Protein AF-A0A9J7DE70-F1 (afdb_monomer_lite)

Sequence (370 aa):
MSSHSGLWRFCRNTVIPSPLKDADVVRNFTSFAIQNPTTLREAQRNCSRLDFIKDFSKSEVHMPLENFTEEARQRMFAHWVLDDRASFNKFKDEFYRLVLSTKEARDELIAIDAKPRIIDPVDVKGIISKNIFGKALQTVVVNSTNYYFVIPETAQMAMFKGWNERAYVPRLFWPYAKELGLPAYVLDEERVILQLVPPKPPKNNKPTKYYKYEANSRCKYIDMFPSAGERMDPGFDWTLMDYIRSQASFACITVFVMILGSVFSFYTFQNPRYMFKRLAGGIDLVAASTAMVVLQVLFASVDYTKEHLFYSYPDGAELTYGYGVFFAWFTFGVNLVSGFLFIWYSGKKKGSKAPTDEIAAADEMTIMGR

Foldseek 3Di:
DDDQPFPDKDKDKDWDWDWDPPAAFEAQLCSLQVDDPVVLLVLLVVVLPDVQLVVLCPDDDDPPDPACDLSLLSNLVSCVSVVVPVSNVNSLVSCCVHPCVDPVNVLFQDADQDDADEDARNPPVVCVVVVFLPPQWDWAADPNDTHTYRHEVSLVSSHHPPLRDDPSSSSNSVVSCLVSLGASFGAGPNRHTHDHDYDDQDPVLDADPTTHIDIDMDMDRDDLDDDPSVCSHLQDDPVLSVLVVVLVVLVVVLVVLVVVLVVLVVVCVVQVALVSLLVSLVSLLVSLVSLVVSLVSVVVSVVCCCVRRCVVHPPPDDDDDDCVSVVSVVSSVVSNVSSVVSVVVSPQDEDPRDPDVVSNVSHDDPPPDD

Secondary structure (DSSP, 8-state):
------SEEEEEEEEEEEEPTT----EEGGGGG-S-HHHHHHHHHHHTTSHHHHHHHHS---SS-SS--HHHHHHHHHHHHTT-HHHHHHHHHHHIIIIITSHHHHHHH---SSPPEEE-TT-HHHHHHTTTTGGGEEEEEETTEEEEEE--HHHHHTSPTTGGGSSSHHHHHHHHHHHTT--S-EE-TTSPEEEE-PPPPPTT-PPPSSEEEEEEEEEEEE-SS--TTGGGSTT--HHHHHHHHHHHHHHHHHHHHHHHHHHHHHHHHHS--HHHHHHHHHHHHHHHHHHHHHHHHHHHHHHHHHHH-TTTS-TTPPP---HHHHHHHHHHHHHHHHHHHHHHHT----GGGSSSHHHHHHTS---S--

pLDDT: mean 80.68, std 12.29, range [27.09, 95.31]

Radius of gyration: 30.28 Å; chains: 1; bounding box: 66×64×87 Å

Structure (mmCIF, N/CA/C/O backbone):
data_AF-A0A9J7DE70-F1
#
_entry.id   AF-A0A9J7DE70-F1
#
loop_
_atom_site.group_PDB
_atom_site.id
_atom_site.type_symbol
_atom_site.label_atom_id
_atom_site.label_alt_id
_atom_site.label_comp_id
_atom_site.label_asym_id
_atom_site.label_entity_id
_atom_site.label_seq_id
_atom_site.pdbx_PDB_ins_code
_atom_site.Cartn_x
_atom_site.Cartn_y
_atom_site.Cartn_z
_atom_site.occupancy
_atom_site.B_iso_or_equiv
_atom_site.auth_seq_id
_atom_site.auth_comp_id
_atom_site.auth_asym_id
_atom_site.auth_atom_id
_atom_site.pdbx_PDB_model_num
ATOM 1 N N . MET A 1 1 ? 18.156 9.774 7.407 1.00 27.09 1 MET A N 1
ATOM 2 C CA . MET A 1 1 ? 17.365 9.516 8.626 1.00 27.09 1 MET A CA 1
ATOM 3 C C . MET A 1 1 ? 15.924 9.884 8.313 1.00 27.09 1 MET A C 1
ATOM 5 O O . MET A 1 1 ? 15.642 11.062 8.164 1.00 27.09 1 MET A O 1
ATOM 9 N N . SER A 1 2 ? 15.050 8.906 8.072 1.00 34.31 2 SER A N 1
ATOM 10 C CA . SER A 1 2 ? 13.616 9.154 7.885 1.00 34.31 2 SER A CA 1
ATOM 11 C C . SER A 1 2 ? 12.994 9.386 9.258 1.00 34.31 2 SER A C 1
ATOM 13 O O . SER A 1 2 ? 12.998 8.482 10.091 1.00 34.31 2 SER A O 1
ATOM 15 N N . SER A 1 3 ? 12.535 10.611 9.508 1.00 37.28 3 SER A N 1
ATOM 16 C CA . SER A 1 3 ? 11.747 10.956 10.690 1.00 37.28 3 SER A CA 1
ATOM 17 C C . SER A 1 3 ? 10.487 10.091 10.685 1.00 37.28 3 SER A C 1
ATOM 19 O O . SER A 1 3 ? 9.644 10.239 9.806 1.00 37.28 3 SER A O 1
ATOM 21 N N . HIS A 1 4 ? 10.397 9.116 11.585 1.00 46.09 4 HIS A N 1
ATOM 22 C CA . HIS A 1 4 ? 9.198 8.298 11.723 1.00 46.09 4 HIS A CA 1
ATOM 23 C C . HIS A 1 4 ? 8.179 9.089 12.555 1.00 46.09 4 HIS A C 1
ATOM 25 O O . HIS A 1 4 ? 8.240 9.092 13.778 1.00 46.09 4 HIS A O 1
ATOM 31 N N . SER A 1 5 ? 7.259 9.773 11.876 1.00 52.19 5 SER A N 1
ATOM 32 C CA . SER A 1 5 ? 6.097 10.499 12.429 1.00 52.19 5 SER A CA 1
ATOM 33 C C . SER A 1 5 ? 4.932 9.580 12.821 1.00 52.19 5 SER A C 1
ATOM 35 O O . SER A 1 5 ? 3.948 10.033 13.404 1.00 52.19 5 SER A O 1
ATOM 37 N N . GLY A 1 6 ? 5.004 8.292 12.479 1.00 56.91 6 GLY A N 1
ATOM 38 C CA . GLY A 1 6 ? 3.897 7.363 12.668 1.00 56.91 6 GLY A CA 1
ATOM 39 C C . GLY A 1 6 ? 3.726 6.932 14.122 1.00 56.91 6 GLY A C 1
ATOM 40 O O . GLY A 1 6 ? 4.507 6.135 14.634 1.00 56.91 6 GLY A O 1
ATOM 41 N N . LEU A 1 7 ? 2.658 7.407 14.765 1.00 61.12 7 LEU A N 1
ATOM 42 C CA . LEU A 1 7 ? 2.276 7.026 16.129 1.00 61.12 7 LEU A CA 1
ATOM 43 C C . LEU A 1 7 ? 1.792 5.553 16.205 1.00 61.12 7 LEU A C 1
ATOM 45 O O . LEU A 1 7 ? 1.850 4.932 17.262 1.00 61.12 7 LEU A O 1
ATOM 49 N N . TRP A 1 8 ? 1.311 4.979 15.089 1.00 69.00 8 TRP A N 1
ATOM 50 C CA . TRP A 1 8 ? 0.626 3.678 15.047 1.00 69.00 8 TRP A CA 1
ATOM 51 C C . TRP A 1 8 ? 1.376 2.701 14.136 1.00 69.00 8 TRP A C 1
ATOM 53 O O . TRP A 1 8 ? 1.737 3.041 13.007 1.00 69.00 8 TRP A O 1
ATOM 63 N N . ARG A 1 9 ? 1.589 1.464 14.603 1.00 75.00 9 ARG A N 1
ATOM 64 C CA . ARG A 1 9 ? 2.185 0.378 13.810 1.00 75.00 9 ARG A CA 1
ATOM 65 C C . ARG A 1 9 ? 1.084 -0.539 13.293 1.00 75.00 9 ARG A C 1
ATOM 67 O O . ARG A 1 9 ? 0.422 -1.214 14.073 1.00 75.00 9 ARG A O 1
ATOM 74 N N . PHE A 1 10 ? 0.926 -0.599 11.978 1.00 73.19 10 PHE A N 1
ATOM 75 C CA . PHE A 1 10 ? 0.013 -1.523 11.321 1.00 73.19 10 PHE A CA 1
ATOM 76 C C . PHE A 1 10 ? 0.782 -2.753 10.852 1.00 73.19 10 PHE A C 1
ATOM 78 O O . PHE A 1 10 ? 1.726 -2.637 10.069 1.00 73.19 10 PHE A O 1
ATOM 85 N N . CYS A 1 11 ? 0.393 -3.929 11.341 1.00 73.88 11 CYS A N 1
ATOM 86 C CA . CYS A 1 11 ? 0.950 -5.208 10.916 1.00 73.88 11 CYS A CA 1
ATOM 87 C C . CYS A 1 11 ? -0.073 -5.958 10.072 1.00 73.88 11 CYS A C 1
ATOM 89 O O . CYS A 1 11 ? -1.160 -6.284 10.542 1.00 73.88 11 CYS A O 1
ATOM 91 N N . ARG A 1 12 ? 0.302 -6.262 8.833 1.00 72.94 12 ARG A N 1
ATOM 92 C CA . ARG A 1 12 ? -0.488 -7.073 7.917 1.00 72.94 12 ARG A CA 1
ATOM 93 C C . ARG A 1 12 ? 0.125 -8.463 7.845 1.00 72.94 12 ARG A C 1
ATOM 95 O O . ARG A 1 12 ? 1.253 -8.624 7.375 1.00 72.94 12 ARG A O 1
ATOM 102 N N . ASN A 1 13 ? -0.625 -9.455 8.307 1.00 77.38 13 ASN A N 1
ATOM 103 C CA . ASN A 1 13 ? -0.277 -10.859 8.141 1.00 77.38 13 ASN A CA 1
ATOM 104 C C . ASN A 1 13 ? -0.952 -11.352 6.866 1.00 77.38 13 ASN A C 1
ATOM 106 O O . ASN A 1 13 ? -2.175 -11.359 6.767 1.00 77.38 13 ASN A O 1
ATOM 110 N N . THR A 1 14 ? -0.154 -11.712 5.870 1.00 75.00 14 THR A N 1
ATOM 111 C CA . THR A 1 14 ? -0.645 -12.171 4.569 1.00 75.00 14 THR A CA 1
ATOM 112 C C . THR A 1 14 ? 0.041 -13.458 4.183 1.00 75.00 14 THR A C 1
ATOM 114 O O . THR A 1 14 ? 1.235 -13.619 4.420 1.00 75.00 14 THR A O 1
ATOM 117 N N . VAL A 1 15 ? -0.690 -14.345 3.524 1.00 77.75 15 VAL A N 1
ATOM 118 C CA . VAL A 1 15 ? -0.083 -15.461 2.807 1.00 77.75 15 VAL A CA 1
ATOM 119 C C . VAL A 1 15 ? 0.222 -14.971 1.399 1.00 77.75 15 VAL A C 1
ATOM 121 O O . VAL A 1 15 ? -0.694 -14.656 0.643 1.00 77.75 15 VAL A O 1
ATOM 124 N N . ILE A 1 16 ? 1.507 -14.851 1.068 1.00 77.56 16 ILE A N 1
ATOM 125 C CA . ILE A 1 16 ? 1.944 -14.360 -0.237 1.00 77.56 16 ILE A CA 1
ATOM 126 C C . ILE A 1 16 ? 2.254 -15.563 -1.134 1.00 77.56 16 ILE A C 1
ATOM 128 O O . ILE A 1 16 ? 3.040 -16.433 -0.747 1.00 77.56 16 ILE A O 1
ATOM 132 N N . PRO A 1 17 ? 1.660 -15.629 -2.332 1.00 81.19 17 PRO A N 1
ATOM 133 C CA . PRO A 1 17 ? 2.039 -16.599 -3.344 1.00 81.19 17 PRO A CA 1
ATOM 134 C C . PRO A 1 17 ? 3.370 -16.192 -3.979 1.00 81.19 17 PRO A C 1
ATOM 136 O O . PRO A 1 17 ? 3.494 -15.134 -4.595 1.00 81.19 17 PRO A O 1
ATOM 139 N N . SER A 1 18 ? 4.367 -17.056 -3.841 1.00 82.69 18 SER A N 1
ATOM 140 C CA . SER A 1 18 ? 5.663 -16.946 -4.497 1.00 82.69 18 SER A CA 1
ATOM 141 C C . SER A 1 18 ? 5.706 -17.927 -5.672 1.00 82.69 18 SER A C 1
ATOM 143 O O . SER A 1 18 ? 5.511 -19.131 -5.457 1.00 82.69 18 SER A O 1
ATOM 145 N N . PRO A 1 19 ? 5.894 -17.456 -6.917 1.00 82.25 19 PRO A N 1
ATOM 146 C CA . PRO A 1 19 ? 5.981 -18.344 -8.067 1.00 82.25 19 PRO A CA 1
ATOM 147 C C . PRO A 1 19 ? 7.223 -19.235 -7.948 1.00 82.25 19 PRO A C 1
ATOM 149 O O . PRO A 1 19 ? 8.303 -18.774 -7.570 1.00 82.25 19 PRO A O 1
ATOM 152 N N . LEU A 1 20 ? 7.079 -20.520 -8.269 1.00 84.00 20 LEU A N 1
ATOM 153 C CA . LEU A 1 20 ? 8.215 -21.440 -8.316 1.00 84.00 20 LEU A CA 1
ATOM 154 C C . LEU A 1 20 ? 9.169 -21.043 -9.453 1.00 84.00 20 LEU A C 1
ATOM 156 O O . LEU A 1 20 ? 8.754 -20.465 -10.459 1.00 84.00 20 LEU A O 1
ATOM 160 N N . LYS A 1 21 ? 10.462 -21.356 -9.295 1.00 78.44 21 LYS A N 1
ATOM 161 C CA . LYS A 1 21 ? 11.500 -20.990 -10.276 1.00 78.44 21 LYS A CA 1
ATOM 162 C C . LYS A 1 21 ? 11.209 -21.562 -11.663 1.00 78.44 21 LYS A C 1
ATOM 164 O O . LYS A 1 21 ? 11.345 -20.840 -12.635 1.00 78.44 21 LYS A O 1
ATOM 169 N N . ASP A 1 22 ? 10.714 -22.793 -11.728 1.00 81.06 22 ASP A N 1
ATOM 170 C CA . ASP A 1 22 ? 10.454 -23.494 -12.992 1.00 81.06 22 ASP A CA 1
ATOM 171 C C . ASP A 1 22 ? 9.002 -23.342 -13.479 1.00 81.06 22 ASP A C 1
ATOM 173 O O . ASP A 1 22 ? 8.593 -23.975 -14.451 1.00 81.06 22 ASP A O 1
ATOM 177 N N . ALA A 1 23 ? 8.188 -22.537 -12.786 1.00 82.69 23 ALA A N 1
ATOM 178 C CA . ALA A 1 23 ? 6.796 -22.331 -13.157 1.00 82.69 23 ALA A CA 1
ATOM 179 C C . ALA A 1 23 ? 6.673 -21.291 -14.274 1.00 82.69 23 ALA A C 1
ATOM 181 O O . ALA A 1 23 ? 7.103 -20.143 -14.121 1.00 82.69 23 ALA A O 1
ATOM 182 N N . ASP A 1 24 ? 6.016 -21.700 -15.359 1.00 85.44 24 ASP A N 1
ATOM 183 C CA . ASP A 1 24 ? 5.600 -20.822 -16.448 1.00 85.44 24 ASP A CA 1
ATOM 184 C C . ASP A 1 24 ? 4.371 -20.020 -16.003 1.00 85.44 24 ASP A C 1
ATOM 186 O O . ASP A 1 24 ? 3.242 -20.511 -16.025 1.00 85.44 24 ASP A O 1
ATOM 190 N N . VAL A 1 25 ? 4.623 -18.825 -15.468 1.00 88.25 25 VAL A N 1
ATOM 191 C CA . VAL A 1 25 ? 3.602 -17.900 -14.968 1.00 88.25 25 VAL A CA 1
ATOM 192 C C . VAL A 1 25 ? 3.973 -16.471 -15.323 1.00 88.25 25 VAL A C 1
ATOM 194 O O . VAL A 1 25 ? 5.143 -16.083 -15.255 1.00 88.25 25 VAL A O 1
ATOM 197 N N . VAL A 1 26 ? 2.960 -15.669 -15.633 1.00 87.44 26 VAL A N 1
ATOM 198 C CA . VAL A 1 26 ? 3.119 -14.230 -15.831 1.00 87.44 26 VAL A CA 1
ATOM 199 C C . VAL A 1 26 ? 3.268 -13.546 -14.475 1.00 87.44 26 VAL A C 1
ATOM 201 O O . VAL A 1 26 ? 2.475 -13.748 -13.553 1.00 87.44 26 VAL A O 1
ATOM 204 N N . ARG A 1 27 ? 4.315 -12.734 -14.328 1.00 86.81 27 ARG A N 1
ATOM 205 C CA . ARG A 1 27 ? 4.671 -12.079 -13.067 1.00 86.81 27 ARG A CA 1
ATOM 206 C C . ARG A 1 27 ? 4.477 -10.574 -13.171 1.00 86.81 27 ARG A C 1
ATOM 208 O O . ARG A 1 27 ? 4.782 -9.957 -14.186 1.00 86.81 27 ARG A O 1
ATOM 215 N N . ASN A 1 28 ? 4.031 -9.956 -12.083 1.00 84.56 28 ASN A N 1
ATOM 216 C CA . ASN A 1 28 ? 4.092 -8.502 -11.973 1.00 84.56 28 ASN A CA 1
ATOM 217 C C . ASN A 1 28 ? 5.565 -8.091 -11.796 1.00 84.56 28 ASN A C 1
ATOM 219 O O . ASN A 1 28 ? 6.282 -8.698 -10.998 1.00 84.56 28 ASN A O 1
ATOM 223 N N . PHE A 1 29 ? 6.033 -7.075 -12.512 1.00 76.81 29 PHE A N 1
ATOM 224 C CA . PHE A 1 29 ? 7.392 -6.544 -12.379 1.00 76.81 29 PHE A CA 1
ATOM 225 C C . PHE A 1 29 ? 7.757 -6.088 -10.961 1.00 76.81 29 PHE A C 1
ATOM 227 O O . PHE A 1 29 ? 8.910 -6.200 -10.547 1.00 76.81 29 PHE A O 1
ATOM 234 N N . THR A 1 30 ? 6.778 -5.670 -10.159 1.00 73.31 30 THR A N 1
ATOM 235 C CA . THR A 1 30 ? 6.993 -5.366 -8.735 1.00 73.31 30 THR A CA 1
ATOM 236 C C . THR A 1 30 ? 7.469 -6.574 -7.922 1.00 73.31 30 THR A C 1
ATOM 238 O O . THR A 1 30 ? 8.102 -6.393 -6.880 1.00 73.31 30 THR A O 1
ATOM 241 N N . SER A 1 31 ? 7.245 -7.808 -8.397 1.00 68.00 31 SER A N 1
ATOM 242 C CA . SER A 1 31 ? 7.720 -9.032 -7.734 1.00 68.00 31 SER A CA 1
ATOM 243 C C . SER A 1 31 ? 9.247 -9.109 -7.628 1.00 68.00 31 SER A C 1
ATOM 245 O O . SER A 1 31 ? 9.751 -9.715 -6.681 1.00 68.00 31 SER A O 1
ATOM 247 N N . PHE A 1 32 ? 9.993 -8.417 -8.501 1.00 63.06 32 PHE A N 1
ATOM 248 C CA . PHE A 1 32 ? 11.447 -8.273 -8.373 1.00 63.06 32 PHE A CA 1
ATOM 249 C C . PHE A 1 32 ? 11.865 -7.544 -7.093 1.00 63.06 32 PHE A C 1
ATOM 251 O O . PHE A 1 32 ? 12.917 -7.841 -6.529 1.00 63.06 32 PHE A O 1
ATOM 258 N N . ALA A 1 33 ? 11.036 -6.612 -6.622 1.00 53.62 33 ALA A N 1
ATOM 259 C CA . ALA A 1 33 ? 11.336 -5.743 -5.492 1.00 53.62 33 ALA A CA 1
ATOM 260 C C . ALA A 1 33 ? 10.716 -6.189 -4.168 1.00 53.62 33 ALA A C 1
ATOM 262 O O . ALA A 1 33 ? 10.943 -5.548 -3.143 1.00 53.62 33 ALA A O 1
ATOM 263 N N . ILE A 1 34 ? 10.002 -7.319 -4.131 1.00 54.19 34 ILE A N 1
ATOM 264 C CA . ILE A 1 34 ? 9.568 -7.970 -2.878 1.00 54.19 34 ILE A CA 1
ATOM 265 C C . ILE A 1 34 ? 10.785 -8.629 -2.176 1.00 54.19 34 ILE A C 1
ATOM 267 O O . ILE A 1 34 ? 10.667 -9.627 -1.475 1.00 54.19 34 ILE A O 1
ATOM 271 N N . GLN A 1 35 ? 11.983 -8.074 -2.354 1.00 55.81 35 GLN A N 1
ATOM 272 C CA . GLN A 1 35 ? 13.216 -8.491 -1.702 1.00 55.81 35 GLN A CA 1
ATOM 273 C C . GLN A 1 35 ? 13.555 -7.514 -0.571 1.00 55.81 35 GLN A C 1
ATOM 275 O O . GLN A 1 35 ? 13.074 -6.382 -0.524 1.00 55.81 35 GLN A O 1
ATOM 280 N N . ASN A 1 36 ? 14.348 -7.977 0.392 1.00 61.44 36 ASN A N 1
ATOM 281 C CA . ASN A 1 36 ? 14.726 -7.203 1.571 1.00 61.44 36 ASN A CA 1
ATOM 282 C C . ASN A 1 36 ? 15.408 -5.875 1.143 1.00 61.44 36 ASN A C 1
ATOM 284 O O . ASN A 1 36 ? 16.241 -5.887 0.231 1.00 61.44 36 ASN A O 1
ATOM 288 N N . PRO A 1 37 ? 15.110 -4.714 1.761 1.00 66.56 37 PRO A N 1
ATOM 289 C CA . PRO A 1 37 ? 15.792 -3.450 1.447 1.00 66.56 37 PRO A CA 1
ATOM 290 C C . PRO A 1 37 ? 17.325 -3.539 1.510 1.00 66.56 37 PRO A C 1
ATOM 292 O O . PRO A 1 37 ? 18.014 -2.826 0.780 1.00 66.56 37 PRO A O 1
ATOM 295 N N . THR A 1 38 ? 17.877 -4.431 2.337 1.00 71.31 38 THR A N 1
ATOM 296 C CA . THR A 1 38 ? 19.324 -4.687 2.392 1.00 71.31 38 THR A CA 1
ATOM 297 C C . THR A 1 38 ? 19.854 -5.299 1.095 1.00 71.31 38 THR A C 1
ATOM 299 O O . THR A 1 38 ? 20.852 -4.819 0.563 1.00 71.31 38 THR A O 1
ATOM 302 N N . THR A 1 39 ? 19.147 -6.282 0.531 1.00 77.19 39 THR A N 1
ATOM 303 C CA . THR A 1 39 ? 19.539 -6.944 -0.723 1.00 77.19 39 THR A CA 1
ATOM 304 C C . THR A 1 39 ? 19.433 -6.011 -1.927 1.00 77.19 39 THR A C 1
ATOM 306 O O . THR A 1 39 ? 20.211 -6.132 -2.869 1.00 77.19 39 THR A O 1
ATOM 309 N N . LEU A 1 40 ? 18.515 -5.037 -1.886 1.00 78.44 40 LEU A N 1
ATOM 310 C CA . LEU A 1 40 ? 18.392 -4.015 -2.931 1.00 78.44 40 LEU A CA 1
ATOM 311 C C . LEU A 1 40 ? 19.581 -3.049 -2.926 1.00 78.44 40 LEU A C 1
ATOM 313 O O . LEU A 1 40 ? 20.172 -2.802 -3.975 1.00 78.44 40 LEU A O 1
ATOM 317 N N . ARG A 1 41 ? 19.982 -2.550 -1.749 1.00 81.81 41 ARG A N 1
ATOM 318 C CA . ARG A 1 41 ? 21.164 -1.678 -1.625 1.00 81.81 41 ARG A CA 1
ATOM 319 C C . ARG A 1 41 ? 22.449 -2.391 -2.023 1.00 81.81 41 ARG A C 1
ATOM 321 O O . ARG A 1 41 ? 23.322 -1.794 -2.647 1.00 81.81 41 ARG A O 1
ATOM 328 N N . GLU A 1 42 ? 22.565 -3.670 -1.680 1.00 85.94 42 GLU A N 1
ATOM 329 C CA . GLU A 1 42 ? 23.691 -4.495 -2.108 1.00 85.94 42 GLU A CA 1
ATOM 330 C C . GLU A 1 42 ? 23.714 -4.666 -3.633 1.00 85.94 42 GLU A C 1
ATOM 332 O O . GLU A 1 42 ? 24.758 -4.468 -4.254 1.00 85.94 42 GLU A O 1
ATOM 337 N N . ALA A 1 43 ? 22.562 -4.940 -4.257 1.00 83.62 43 ALA A N 1
ATOM 338 C CA . ALA A 1 43 ? 22.449 -5.012 -5.711 1.00 83.62 43 ALA A CA 1
ATOM 339 C C . ALA A 1 43 ? 22.820 -3.683 -6.389 1.00 83.62 43 ALA A C 1
ATOM 341 O O . ALA A 1 43 ? 23.548 -3.700 -7.379 1.00 83.62 43 ALA A O 1
ATOM 342 N N . GLN A 1 44 ? 22.395 -2.541 -5.837 1.00 88.19 44 GLN A N 1
ATOM 343 C CA . GLN A 1 44 ? 22.753 -1.212 -6.347 1.00 88.19 44 GLN A CA 1
ATOM 344 C C . GLN A 1 44 ? 24.266 -0.973 -6.254 1.00 88.19 44 GLN A C 1
ATOM 346 O O . GLN A 1 44 ? 24.890 -0.571 -7.234 1.00 88.19 44 GLN A O 1
ATOM 351 N N . ARG A 1 45 ? 24.886 -1.310 -5.115 1.00 88.38 45 ARG A N 1
ATOM 352 C CA . ARG A 1 45 ? 26.338 -1.184 -4.906 1.00 88.38 45 ARG A CA 1
ATOM 353 C C . ARG A 1 45 ? 27.157 -2.116 -5.799 1.00 88.38 45 ARG A C 1
ATOM 355 O O . ARG A 1 45 ? 28.260 -1.766 -6.207 1.00 88.38 45 ARG A O 1
ATOM 362 N N . ASN A 1 46 ? 26.650 -3.311 -6.082 1.00 90.62 46 ASN A N 1
ATOM 363 C CA . ASN A 1 46 ? 27.302 -4.234 -7.006 1.00 90.62 46 ASN A CA 1
ATOM 364 C C . ASN A 1 46 ? 27.145 -3.755 -8.453 1.00 90.62 46 ASN A C 1
ATOM 366 O O . ASN A 1 46 ? 28.105 -3.820 -9.215 1.00 90.62 46 ASN A O 1
ATOM 370 N N . CYS A 1 47 ? 25.980 -3.204 -8.806 1.00 89.06 47 CYS A N 1
ATOM 371 C CA . CYS A 1 47 ? 25.731 -2.618 -10.119 1.00 89.06 47 CYS A CA 1
ATOM 372 C C . CYS A 1 47 ? 26.633 -1.406 -10.385 1.00 89.06 47 CYS A C 1
ATOM 374 O O . CYS A 1 47 ? 27.205 -1.311 -11.465 1.00 89.06 47 CYS A O 1
ATOM 376 N N . SER A 1 48 ? 26.835 -0.522 -9.401 1.00 89.88 48 SER A N 1
ATOM 377 C CA . SER A 1 48 ? 27.661 0.687 -9.560 1.00 89.88 48 SER A CA 1
ATOM 378 C C . SER A 1 48 ? 29.139 0.410 -9.851 1.00 89.88 48 SER A C 1
ATOM 380 O O . SER A 1 48 ? 29.854 1.282 -10.342 1.00 89.88 48 SER A O 1
ATOM 382 N N . ARG A 1 49 ? 29.611 -0.809 -9.571 1.00 90.94 49 ARG A N 1
ATOM 383 C CA . ARG A 1 49 ? 30.989 -1.239 -9.836 1.00 90.94 49 ARG A CA 1
ATOM 384 C C . ARG A 1 49 ? 31.205 -1.758 -11.256 1.00 90.94 49 ARG A C 1
ATOM 386 O O . ARG A 1 49 ? 32.362 -1.885 -11.653 1.00 90.94 49 ARG A O 1
ATOM 393 N N . LEU A 1 50 ? 30.133 -2.061 -11.989 1.00 91.12 50 LEU A N 1
ATOM 394 C CA . LEU A 1 50 ? 30.201 -2.630 -13.334 1.00 91.12 50 LEU A CA 1
ATOM 395 C C . LEU A 1 50 ? 30.703 -1.588 -14.338 1.00 91.12 50 LEU A C 1
ATOM 397 O O . LEU A 1 50 ? 30.354 -0.410 -14.257 1.00 91.12 50 LEU A O 1
ATOM 401 N N . ASP A 1 51 ? 31.508 -2.031 -15.302 1.00 89.38 51 ASP A N 1
ATOM 402 C CA . ASP A 1 51 ? 32.200 -1.119 -16.218 1.00 89.38 51 ASP A CA 1
ATOM 403 C C . ASP A 1 51 ? 31.235 -0.348 -17.123 1.00 89.38 51 ASP A C 1
ATOM 405 O O . ASP A 1 51 ? 31.395 0.857 -17.291 1.00 89.38 51 ASP A O 1
ATOM 409 N N . PHE A 1 52 ? 30.137 -0.977 -17.555 1.00 89.25 52 PHE A N 1
ATOM 410 C CA . PHE A 1 52 ? 29.135 -0.295 -18.377 1.00 89.25 52 PHE A CA 1
ATOM 411 C C . PHE A 1 52 ? 28.462 0.890 -17.662 1.00 89.25 52 PHE A C 1
ATOM 413 O O . PHE A 1 52 ? 28.079 1.849 -18.319 1.00 89.25 52 PHE A O 1
ATOM 420 N N . ILE A 1 53 ? 28.336 0.873 -16.326 1.00 91.00 53 ILE A N 1
ATOM 421 C CA . ILE A 1 53 ? 27.788 2.021 -15.578 1.00 91.00 53 ILE A CA 1
ATOM 422 C C . ILE A 1 53 ? 28.762 3.199 -15.623 1.00 91.00 53 ILE A C 1
ATOM 424 O O . ILE A 1 53 ? 28.345 4.350 -15.754 1.00 91.00 53 ILE A O 1
ATOM 428 N N . LYS A 1 54 ? 30.069 2.921 -15.561 1.00 89.06 54 LYS A N 1
ATOM 429 C CA . LYS A 1 54 ? 31.097 3.955 -15.716 1.00 89.06 54 LYS A CA 1
ATOM 430 C C . LYS A 1 54 ? 31.091 4.507 -17.137 1.00 89.06 54 LYS A C 1
ATOM 432 O O . LYS A 1 54 ? 31.218 5.717 -17.299 1.00 89.06 54 LYS A O 1
ATOM 437 N N . ASP A 1 55 ? 30.892 3.660 -18.140 1.00 90.44 55 ASP A N 1
ATOM 438 C CA . ASP A 1 55 ? 30.815 4.088 -19.538 1.00 90.44 55 ASP A CA 1
ATOM 439 C C . ASP A 1 55 ? 29.572 4.957 -19.788 1.00 90.44 55 ASP A C 1
ATOM 441 O O . ASP A 1 55 ? 29.689 6.053 -20.334 1.00 90.44 55 ASP A O 1
ATOM 445 N N . PHE A 1 56 ? 28.411 4.559 -19.258 1.00 91.38 56 PHE A N 1
ATOM 446 C CA . PHE A 1 56 ? 27.170 5.348 -19.305 1.00 91.38 56 PHE A CA 1
ATOM 447 C C . PHE A 1 56 ? 27.283 6.694 -18.576 1.00 91.38 56 PHE A C 1
ATOM 449 O O . PHE A 1 56 ? 26.619 7.663 -18.934 1.00 91.38 56 PHE A O 1
ATOM 456 N N . SER A 1 57 ? 28.124 6.789 -17.543 1.00 87.38 57 SER A N 1
ATOM 457 C CA . SER A 1 57 ? 28.358 8.065 -16.856 1.00 87.38 57 SER A CA 1
ATOM 458 C C . SER A 1 57 ? 29.205 9.045 -17.682 1.00 87.38 57 SER A C 1
ATOM 460 O O . SER A 1 57 ? 29.072 10.260 -17.515 1.00 87.38 57 SER A O 1
ATOM 462 N N . LYS A 1 58 ? 30.053 8.519 -18.580 1.00 87.44 58 LYS A N 1
ATOM 463 C CA . LYS A 1 58 ? 31.008 9.281 -19.399 1.00 87.44 58 LYS A CA 1
ATOM 464 C C . LYS A 1 58 ? 30.446 9.716 -20.748 1.00 87.44 58 LYS A C 1
ATOM 466 O O . LYS A 1 58 ? 31.005 10.632 -21.340 1.00 87.44 58 LYS A O 1
ATOM 471 N N . SER A 1 59 ? 29.377 9.087 -21.237 1.00 84.25 59 SER A N 1
ATOM 472 C CA . SER A 1 59 ? 28.761 9.448 -22.516 1.00 84.25 59 SER A CA 1
ATOM 473 C C . SER A 1 59 ? 28.322 10.915 -22.521 1.00 84.25 59 SER A C 1
ATOM 475 O O . SER A 1 59 ? 27.578 11.361 -21.636 1.00 84.25 59 SER A O 1
ATOM 477 N N . GLU A 1 60 ? 28.777 11.674 -23.514 1.00 77.62 60 GLU A N 1
ATOM 478 C CA . GLU A 1 60 ? 28.433 13.085 -23.660 1.00 77.62 60 GLU A CA 1
ATOM 479 C C . GLU A 1 60 ? 26.967 13.229 -24.075 1.00 77.62 60 GLU A C 1
ATOM 481 O O . GLU A 1 60 ? 26.518 12.667 -25.067 1.00 77.62 60 GLU A O 1
ATOM 486 N N . VAL A 1 61 ? 26.207 13.966 -23.267 1.00 80.31 61 VAL A N 1
ATOM 487 C CA . VAL A 1 61 ? 24.800 14.279 -23.517 1.00 80.31 61 VAL A CA 1
ATOM 488 C C . VAL A 1 61 ? 24.659 15.774 -23.293 1.00 80.31 61 VAL A C 1
ATOM 490 O O . VAL A 1 61 ? 24.879 16.257 -22.178 1.00 80.31 61 VAL A O 1
ATOM 493 N N . HIS A 1 62 ? 24.352 16.510 -24.357 1.00 78.88 62 HIS A N 1
ATOM 494 C CA . HIS A 1 62 ? 24.120 17.946 -24.276 1.00 78.88 62 HIS A CA 1
ATOM 495 C C . HIS A 1 62 ? 22.732 18.217 -23.687 1.00 78.88 62 HIS A C 1
ATOM 497 O O . HIS A 1 62 ? 21.754 17.570 -24.053 1.00 78.88 62 HIS A O 1
ATOM 503 N N . MET A 1 63 ? 22.662 19.165 -22.751 1.00 77.44 63 MET A N 1
ATOM 504 C CA . MET A 1 63 ? 21.408 19.646 -22.171 1.00 77.44 63 MET A CA 1
ATOM 505 C C . MET A 1 63 ? 21.173 21.106 -22.587 1.00 77.44 63 MET A C 1
ATOM 507 O O . MET A 1 63 ? 22.151 21.858 -22.636 1.00 77.44 63 MET A O 1
ATOM 511 N N . PRO A 1 64 ? 19.921 21.540 -22.826 1.00 79.12 64 PRO A N 1
ATOM 512 C CA . PRO A 1 64 ? 18.666 20.786 -22.699 1.00 79.12 64 PRO A CA 1
ATOM 513 C C . PRO A 1 64 ? 18.456 19.767 -23.830 1.00 79.12 64 PRO A C 1
ATOM 515 O O . PRO A 1 64 ? 18.975 19.927 -24.929 1.00 79.12 64 PRO A O 1
ATOM 518 N N . LEU A 1 65 ? 17.694 18.710 -23.545 1.00 83.12 65 LEU A N 1
ATOM 519 C CA . LEU A 1 65 ? 17.381 17.661 -24.517 1.00 83.12 65 LEU A CA 1
ATOM 520 C C . LEU A 1 65 ? 16.217 18.095 -25.424 1.00 83.12 65 LEU A C 1
ATOM 522 O O . LEU A 1 65 ? 15.184 18.562 -24.940 1.00 83.12 65 LEU A O 1
ATOM 526 N N . GLU A 1 66 ? 16.353 17.897 -26.735 1.00 79.81 66 GLU A N 1
ATOM 527 C CA . GLU A 1 66 ? 15.228 18.029 -27.677 1.00 79.81 66 GLU A CA 1
ATOM 528 C C . GLU A 1 66 ? 14.365 16.761 -27.687 1.00 79.81 66 GLU A C 1
ATOM 530 O O . GLU A 1 66 ? 13.142 16.845 -27.647 1.00 79.81 66 GLU A O 1
ATOM 535 N N . ASN A 1 67 ? 15.011 15.590 -27.657 1.00 84.38 67 ASN A N 1
ATOM 536 C CA . ASN A 1 67 ? 14.390 14.269 -27.582 1.00 84.38 67 ASN A CA 1
ATOM 537 C C . ASN A 1 67 ? 15.087 13.413 -26.519 1.00 84.38 67 ASN A C 1
ATOM 539 O O . ASN A 1 67 ? 16.288 13.551 -26.280 1.00 84.38 67 ASN A O 1
ATOM 543 N N . PHE A 1 68 ? 14.348 12.487 -25.902 1.00 84.75 68 PHE A N 1
ATOM 544 C CA . PHE A 1 68 ? 14.907 11.580 -24.897 1.00 84.75 68 PHE A CA 1
ATOM 545 C C . PHE A 1 68 ? 15.609 10.383 -25.565 1.00 84.75 68 PHE A C 1
ATOM 547 O O . PHE A 1 68 ? 15.009 9.317 -25.771 1.00 84.75 68 PHE A O 1
ATOM 554 N N . THR A 1 69 ? 16.872 10.591 -25.952 1.00 89.62 69 THR A N 1
ATOM 555 C CA . THR A 1 69 ? 17.700 9.611 -26.672 1.00 89.62 69 THR A CA 1
ATOM 556 C C . THR A 1 69 ? 18.127 8.437 -25.782 1.00 89.62 69 THR A C 1
ATOM 558 O O . THR A 1 69 ? 17.864 8.398 -24.575 1.00 89.62 69 THR A O 1
ATOM 561 N N . GLU A 1 70 ? 18.760 7.427 -26.380 1.00 89.19 70 GLU A N 1
ATOM 562 C CA . GLU A 1 70 ? 19.194 6.225 -25.663 1.00 89.19 70 GLU A CA 1
ATOM 563 C C . GLU A 1 70 ? 20.324 6.532 -24.672 1.00 89.19 70 GLU A C 1
ATOM 565 O O . GLU A 1 70 ? 20.313 6.043 -23.543 1.00 89.19 70 GLU A O 1
ATOM 570 N N . GLU A 1 71 ? 21.225 7.437 -25.045 1.00 89.69 71 GLU A N 1
ATOM 571 C CA . GLU A 1 71 ? 22.332 7.913 -24.219 1.00 89.69 71 GLU A CA 1
ATOM 572 C C . GLU A 1 71 ? 21.810 8.663 -22.985 1.00 89.69 71 GLU A C 1
ATOM 574 O O . GLU A 1 71 ? 22.323 8.492 -21.877 1.00 89.69 71 GLU A O 1
ATOM 579 N N . ALA A 1 72 ? 20.727 9.437 -23.136 1.00 89.44 72 ALA A N 1
ATOM 580 C CA . ALA A 1 72 ? 20.066 10.098 -22.014 1.00 89.44 72 ALA A CA 1
ATOM 581 C C . ALA A 1 72 ? 19.475 9.085 -21.014 1.00 89.44 72 ALA A C 1
ATOM 583 O O . ALA A 1 72 ? 19.630 9.263 -19.804 1.00 89.44 72 ALA A O 1
ATOM 584 N N . ARG A 1 73 ? 18.867 7.985 -21.490 1.00 91.62 73 ARG A N 1
ATOM 585 C CA . ARG A 1 73 ? 18.348 6.897 -20.628 1.00 91.62 73 ARG A CA 1
ATOM 586 C C . ARG A 1 73 ? 19.470 6.192 -19.877 1.00 91.62 73 ARG A C 1
ATOM 588 O O . ARG A 1 73 ? 19.378 5.998 -18.664 1.00 91.62 73 ARG A O 1
ATOM 595 N N . GLN A 1 74 ? 20.536 5.832 -20.591 1.00 92.00 74 GLN A N 1
ATOM 596 C CA . GLN A 1 74 ? 21.725 5.201 -20.017 1.00 92.00 74 GLN A CA 1
ATOM 597 C C . GLN A 1 74 ? 22.320 6.066 -18.901 1.00 92.00 74 GLN A C 1
ATOM 599 O O . GLN A 1 74 ? 22.568 5.578 -17.795 1.00 92.00 74 GLN A O 1
ATOM 604 N N . ARG A 1 75 ? 22.475 7.369 -19.159 1.00 91.31 75 ARG A N 1
ATOM 605 C CA . ARG A 1 75 ? 23.055 8.323 -18.212 1.00 91.31 75 ARG A CA 1
ATOM 606 C C . ARG A 1 75 ? 22.144 8.599 -17.019 1.00 91.31 75 ARG A C 1
ATOM 608 O O . ARG A 1 75 ? 22.626 8.651 -15.888 1.00 91.31 75 ARG A O 1
ATOM 615 N N . MET A 1 76 ? 20.833 8.709 -17.241 1.00 92.81 76 MET A N 1
ATOM 616 C CA . MET A 1 76 ? 19.844 8.838 -16.166 1.00 92.81 76 MET A CA 1
ATOM 617 C C . MET A 1 76 ? 19.908 7.640 -15.211 1.00 92.81 76 MET A C 1
ATOM 619 O O . MET A 1 76 ? 19.950 7.825 -13.994 1.00 92.81 76 MET A O 1
ATOM 623 N N . PHE A 1 77 ? 19.966 6.418 -15.747 1.00 92.81 77 PHE A N 1
ATOM 624 C CA . PHE A 1 77 ? 20.100 5.207 -14.938 1.00 92.81 77 PHE A CA 1
ATOM 625 C C . PHE A 1 77 ? 21.455 5.135 -14.218 1.00 92.81 77 PHE A C 1
ATOM 627 O O . PHE A 1 77 ? 21.504 4.807 -13.033 1.00 92.81 77 PHE A O 1
ATOM 634 N N . ALA A 1 78 ? 22.555 5.482 -14.892 1.00 92.88 78 ALA A N 1
ATOM 635 C CA . ALA A 1 78 ? 23.889 5.472 -14.292 1.00 92.88 78 ALA A CA 1
ATOM 636 C C . ALA A 1 78 ? 23.998 6.430 -13.095 1.00 92.88 78 ALA A C 1
ATOM 638 O O . ALA A 1 78 ? 24.478 6.025 -12.037 1.00 92.88 78 ALA A O 1
ATOM 639 N N . HIS A 1 79 ? 23.495 7.662 -13.225 1.00 92.62 79 HIS A N 1
ATOM 640 C CA . HIS A 1 79 ? 23.482 8.642 -12.131 1.00 92.62 79 HIS A CA 1
ATOM 641 C C . HIS A 1 79 ? 22.638 8.187 -10.943 1.00 92.62 79 HIS A C 1
ATOM 643 O O . HIS A 1 79 ? 23.044 8.373 -9.797 1.00 92.62 79 HIS A O 1
ATOM 649 N N . TRP A 1 80 ? 21.511 7.520 -11.202 1.00 92.62 80 TRP A N 1
ATOM 650 C CA . TRP A 1 80 ? 20.699 6.914 -10.148 1.00 92.62 80 TRP A CA 1
ATOM 651 C C . TRP A 1 80 ? 21.442 5.785 -9.411 1.00 92.62 80 TRP A C 1
ATOM 653 O O . TRP A 1 80 ? 21.463 5.736 -8.181 1.00 92.62 80 TRP A O 1
ATOM 663 N N . VAL A 1 81 ? 22.119 4.892 -10.144 1.00 92.06 81 VAL A N 1
ATOM 664 C CA . VAL A 1 81 ? 22.913 3.802 -9.547 1.00 92.06 81 VAL A CA 1
ATOM 665 C C . VAL A 1 81 ? 24.107 4.336 -8.740 1.00 92.06 81 VAL A C 1
ATOM 667 O O . VAL A 1 81 ? 24.458 3.749 -7.715 1.00 92.06 81 VAL A O 1
ATOM 670 N N . LEU A 1 82 ? 24.719 5.440 -9.179 1.00 91.12 82 LEU A N 1
ATOM 671 C CA . LEU A 1 82 ? 25.843 6.103 -8.507 1.00 91.12 82 LEU A CA 1
ATOM 672 C C . LEU A 1 82 ? 25.424 7.000 -7.323 1.00 91.12 82 LEU A C 1
ATOM 674 O O . LEU A 1 82 ? 26.302 7.526 -6.644 1.00 91.12 82 LEU A O 1
ATOM 678 N N . ASP A 1 83 ? 24.119 7.143 -7.055 1.00 88.62 83 ASP A N 1
ATOM 679 C CA . ASP A 1 83 ? 23.535 8.042 -6.038 1.00 88.62 83 ASP A CA 1
ATOM 680 C C . ASP A 1 83 ? 23.878 9.535 -6.263 1.00 88.62 83 ASP A C 1
ATOM 682 O O . ASP A 1 83 ? 23.886 10.339 -5.329 1.00 88.62 83 ASP A O 1
ATOM 686 N N . ASP A 1 84 ? 24.112 9.947 -7.519 1.00 91.06 84 ASP A N 1
ATOM 687 C CA . ASP A 1 84 ? 24.211 11.364 -7.898 1.00 91.06 84 ASP A CA 1
ATOM 688 C C . ASP A 1 84 ? 22.813 11.955 -8.125 1.00 91.06 84 ASP A C 1
ATOM 690 O O . ASP A 1 84 ? 22.289 12.050 -9.242 1.00 91.06 84 ASP A O 1
ATOM 694 N N . ARG A 1 85 ? 22.196 12.381 -7.022 1.00 88.94 85 ARG A N 1
ATOM 695 C CA . ARG A 1 85 ? 20.831 12.925 -7.014 1.00 88.94 85 ARG A CA 1
ATOM 696 C C . ARG A 1 85 ? 20.676 14.204 -7.826 1.00 88.94 85 ARG A C 1
ATOM 698 O O . ARG A 1 85 ? 19.599 14.440 -8.366 1.00 88.94 85 ARG A O 1
ATOM 705 N N . ALA A 1 86 ? 21.707 15.045 -7.894 1.00 90.56 86 ALA A N 1
ATOM 706 C CA . ALA A 1 86 ? 21.607 16.332 -8.576 1.00 90.56 86 ALA A CA 1
ATOM 707 C C . ALA A 1 86 ? 21.505 16.129 -10.090 1.00 90.56 86 ALA A C 1
ATOM 709 O O . ALA A 1 86 ? 20.632 16.711 -10.735 1.00 90.56 86 ALA A O 1
ATOM 710 N N . SER A 1 87 ? 22.360 15.270 -10.646 1.00 89.88 87 SER A N 1
ATOM 711 C CA . SER A 1 87 ? 22.310 14.920 -12.066 1.00 89.88 87 SER A CA 1
ATOM 712 C C . SER A 1 87 ? 21.074 14.087 -12.391 1.00 89.88 87 SER A C 1
ATOM 714 O O . SER A 1 87 ? 20.399 14.367 -13.380 1.00 89.88 87 SER A O 1
ATOM 716 N N . PHE A 1 88 ? 20.725 13.118 -11.537 1.00 91.19 88 PHE A N 1
ATOM 717 C CA . PHE A 1 88 ? 19.524 12.305 -11.721 1.00 91.19 88 PHE A CA 1
ATOM 718 C C . PHE A 1 88 ? 18.249 13.154 -11.784 1.00 91.19 88 PHE A C 1
ATOM 720 O O . PHE A 1 88 ? 17.466 12.988 -12.714 1.00 91.19 88 PHE A O 1
ATOM 727 N N . ASN A 1 89 ? 18.066 14.102 -10.858 1.00 90.88 89 ASN A N 1
ATOM 728 C CA . ASN A 1 89 ? 16.877 14.957 -10.847 1.00 90.88 89 ASN A CA 1
ATOM 729 C C . ASN A 1 89 ? 16.760 15.808 -12.119 1.00 90.88 89 ASN A C 1
ATOM 731 O O . ASN A 1 89 ? 15.668 15.929 -12.657 1.00 90.88 89 ASN A O 1
ATOM 735 N N . LYS A 1 90 ? 17.875 16.312 -12.663 1.00 91.19 90 LYS A N 1
ATOM 736 C CA . LYS A 1 90 ? 17.859 17.051 -13.936 1.00 91.19 90 LYS A CA 1
ATOM 737 C C . LYS A 1 90 ? 17.356 16.193 -15.100 1.00 91.19 90 LYS A C 1
ATOM 739 O O . LYS A 1 90 ? 16.494 16.627 -15.855 1.00 91.19 90 LYS A O 1
ATOM 744 N N . PHE A 1 91 ? 17.869 14.967 -15.236 1.00 90.50 91 PHE A N 1
ATOM 745 C CA . PHE A 1 91 ? 17.409 14.047 -16.284 1.00 90.50 91 PHE A CA 1
ATOM 746 C C . PHE A 1 91 ? 15.971 13.585 -16.061 1.00 90.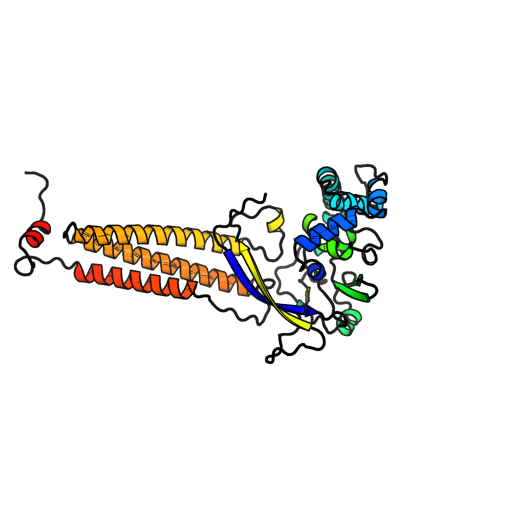50 91 PHE A C 1
ATOM 748 O O . PHE A 1 91 ? 15.221 13.434 -17.021 1.00 90.50 91 PHE A O 1
ATOM 755 N N . LYS A 1 92 ? 15.579 13.394 -14.800 1.00 90.50 92 LYS A N 1
ATOM 756 C CA . LYS A 1 92 ? 14.210 13.074 -14.408 1.00 90.50 92 LYS A CA 1
ATOM 757 C C . LYS A 1 92 ? 13.245 14.185 -14.829 1.00 90.50 92 LYS A C 1
ATOM 759 O O . LYS A 1 92 ? 12.222 13.877 -15.431 1.00 90.50 92 LYS A O 1
ATOM 764 N N . ASP A 1 93 ? 13.573 15.451 -14.583 1.00 90.06 93 ASP A N 1
ATOM 765 C CA . ASP A 1 93 ? 12.735 16.591 -14.977 1.00 90.06 93 ASP A CA 1
ATOM 766 C C . ASP A 1 93 ? 12.579 16.680 -16.506 1.00 90.06 93 ASP A C 1
ATOM 768 O O . ASP A 1 93 ? 11.470 16.865 -17.012 1.00 90.06 93 ASP A O 1
ATOM 772 N N . GLU A 1 94 ? 13.659 16.452 -17.260 1.00 90.12 94 GLU A N 1
ATOM 773 C CA . GLU A 1 94 ? 13.598 16.369 -18.727 1.00 90.12 94 GLU A CA 1
ATOM 774 C C . GLU A 1 94 ? 12.783 15.163 -19.216 1.00 90.12 94 GLU A C 1
ATOM 776 O O . GLU A 1 94 ? 12.015 15.282 -20.172 1.00 90.12 94 GLU A O 1
ATOM 781 N N . PHE A 1 95 ? 12.880 14.014 -18.542 1.00 89.69 95 PHE A N 1
ATOM 782 C CA . PHE A 1 95 ? 12.057 12.840 -18.838 1.00 89.69 95 PHE A CA 1
ATOM 783 C C . PHE A 1 95 ? 10.566 13.128 -18.619 1.00 89.69 95 PHE A C 1
ATOM 785 O O . PHE A 1 95 ? 9.740 12.794 -19.472 1.00 89.69 95 PHE A O 1
ATOM 792 N N . TYR A 1 96 ? 10.204 13.817 -17.531 1.00 88.06 96 TYR A N 1
ATOM 793 C CA . TYR A 1 96 ? 8.825 14.265 -17.329 1.00 88.06 96 TYR A CA 1
ATOM 794 C C . TYR A 1 96 ? 8.365 15.205 -18.438 1.00 88.06 96 TYR A C 1
ATOM 796 O O . TYR A 1 96 ? 7.258 15.051 -18.956 1.00 88.06 96 TYR A O 1
ATOM 804 N N . ARG A 1 97 ? 9.208 16.172 -18.809 1.00 89.00 97 ARG A N 1
ATOM 805 C CA . ARG A 1 97 ? 8.873 17.184 -19.812 1.00 89.00 97 ARG A CA 1
ATOM 806 C C . ARG A 1 97 ? 8.696 16.590 -21.205 1.00 89.00 97 ARG A C 1
ATOM 808 O O . ARG A 1 97 ? 7.788 17.020 -21.907 1.00 89.00 97 ARG A O 1
ATOM 815 N N . LEU A 1 98 ? 9.540 15.644 -21.610 1.00 88.25 98 LEU A N 1
ATOM 816 C CA . LEU A 1 98 ? 9.575 15.126 -22.982 1.00 88.25 98 LEU A CA 1
ATOM 817 C C . LEU A 1 98 ? 8.765 13.843 -23.179 1.00 88.25 98 LEU A C 1
ATOM 819 O O . LEU A 1 98 ? 8.201 13.651 -24.251 1.00 88.25 98 LEU A O 1
ATOM 823 N N . VAL A 1 99 ? 8.716 12.962 -22.177 1.00 86.38 99 VAL A N 1
ATOM 824 C CA . VAL A 1 99 ? 8.096 11.635 -22.309 1.00 86.38 99 VAL A CA 1
ATOM 825 C C . VAL A 1 99 ? 6.747 11.597 -21.604 1.00 86.38 99 VAL A C 1
ATOM 827 O O . VAL A 1 99 ? 5.735 11.297 -22.230 1.00 86.38 99 VAL A O 1
ATOM 830 N N . LEU A 1 100 ? 6.694 11.956 -20.319 1.00 84.69 100 LEU A N 1
ATOM 831 C CA . LEU A 1 100 ? 5.466 11.806 -19.521 1.00 84.69 100 LEU A CA 1
ATOM 832 C C . LEU A 1 100 ? 4.430 12.916 -19.745 1.00 84.69 100 LEU A C 1
ATOM 834 O O . LEU A 1 100 ? 3.266 12.763 -19.378 1.00 84.69 100 LEU A O 1
ATOM 838 N N . SER A 1 101 ? 4.825 14.039 -20.346 1.00 85.25 101 SER A N 1
ATOM 839 C CA . SER A 1 101 ? 3.902 15.125 -20.690 1.00 85.25 101 SER A CA 1
ATOM 840 C C . SER A 1 101 ? 3.036 14.816 -21.918 1.00 85.25 101 SER A C 1
ATOM 842 O O . SER A 1 101 ? 2.017 15.488 -22.110 1.00 85.25 101 SER A O 1
ATOM 844 N N . THR A 1 102 ? 3.426 13.813 -22.714 1.00 86.38 102 THR A N 1
ATOM 845 C CA . THR A 1 102 ? 2.723 13.381 -23.927 1.00 86.38 102 THR A CA 1
ATOM 846 C C . THR A 1 102 ? 1.332 12.843 -23.601 1.00 86.38 102 THR A C 1
ATOM 848 O O . THR A 1 102 ? 1.061 12.383 -22.487 1.00 86.38 102 THR A O 1
ATOM 851 N N . LYS A 1 103 ? 0.410 12.935 -24.563 1.00 82.69 103 LYS A N 1
ATOM 852 C CA . LYS A 1 103 ? -0.977 12.506 -24.353 1.00 82.69 103 LYS A CA 1
ATOM 853 C C . LYS A 1 103 ? -1.047 10.992 -24.140 1.00 82.69 103 LYS A C 1
ATOM 855 O O . LYS A 1 103 ? -1.748 10.536 -23.246 1.00 82.69 103 LYS A O 1
ATOM 860 N N . GLU A 1 104 ? -0.254 10.254 -24.903 1.00 80.06 104 GLU A N 1
ATOM 861 C CA . GLU A 1 104 ? -0.149 8.800 -24.875 1.00 80.06 104 GLU A CA 1
ATOM 862 C C . GLU A 1 104 ? 0.326 8.312 -23.500 1.00 80.06 104 GLU A C 1
ATOM 864 O O . GLU A 1 104 ? -0.306 7.452 -22.893 1.00 80.06 104 GLU A O 1
ATOM 869 N N . ALA A 1 105 ? 1.374 8.934 -22.943 1.00 80.50 105 ALA A N 1
ATOM 870 C CA . ALA A 1 105 ? 1.848 8.589 -21.605 1.00 80.50 105 ALA A CA 1
ATOM 871 C C . ALA A 1 105 ? 0.811 8.913 -20.520 1.00 80.50 105 ALA A C 1
ATOM 873 O O . ALA A 1 105 ? 0.674 8.159 -19.559 1.00 80.50 105 ALA A O 1
ATOM 874 N N . ARG A 1 106 ? 0.059 10.014 -20.656 1.00 79.19 106 ARG A N 1
ATOM 875 C CA . ARG A 1 106 ? -1.002 10.373 -19.698 1.00 79.19 106 ARG A CA 1
ATOM 876 C C . ARG A 1 106 ? -2.155 9.377 -19.701 1.00 79.19 106 ARG A C 1
ATOM 878 O O . ARG A 1 106 ? -2.651 9.054 -18.626 1.00 79.19 106 ARG A O 1
ATOM 885 N N . ASP A 1 107 ? -2.557 8.897 -20.874 1.00 79.12 107 ASP A N 1
ATOM 886 C CA . ASP A 1 107 ? -3.615 7.893 -20.999 1.00 79.12 107 ASP A CA 1
ATOM 887 C C . ASP A 1 107 ? -3.199 6.538 -20.387 1.00 79.12 107 ASP A C 1
ATOM 889 O O . ASP A 1 107 ? -4.055 5.823 -19.875 1.00 79.12 107 ASP A O 1
ATOM 893 N N . GLU A 1 108 ? -1.898 6.220 -20.341 1.00 76.06 108 GLU A N 1
ATOM 894 C CA . GLU A 1 108 ? -1.356 5.060 -19.605 1.00 76.06 108 GLU A CA 1
ATOM 895 C C . GL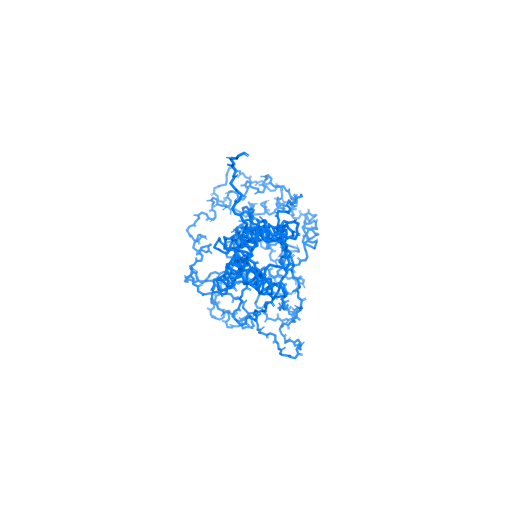U A 1 108 ? -1.173 5.300 -18.094 1.00 76.06 108 GLU A C 1
ATOM 897 O O . GLU A 1 108 ? -1.173 4.356 -17.301 1.00 76.06 108 GLU A O 1
ATOM 902 N N . LEU A 1 109 ? -0.975 6.555 -17.684 1.00 76.94 109 LEU A N 1
ATOM 903 C CA . LEU A 1 109 ? -0.730 6.943 -16.290 1.00 76.94 109 LEU A CA 1
ATOM 904 C C . LEU A 1 109 ? -2.015 7.105 -15.474 1.00 76.94 109 LEU A C 1
ATOM 906 O O . LEU A 1 109 ? -1.964 7.014 -14.249 1.00 76.94 109 LEU A O 1
ATOM 910 N N . ILE A 1 110 ? -3.137 7.415 -16.126 1.00 77.25 110 ILE A N 1
ATOM 911 C CA . ILE A 1 110 ? -4.393 7.769 -15.462 1.00 77.25 110 ILE A CA 1
ATOM 912 C C . ILE A 1 110 ? -5.415 6.662 -15.708 1.00 77.25 110 ILE A C 1
ATOM 914 O O . ILE A 1 110 ? -6.046 6.590 -16.762 1.00 77.25 110 ILE A O 1
ATOM 918 N N . ALA A 1 111 ? -5.594 5.811 -14.700 1.00 77.25 111 ALA A N 1
ATOM 919 C CA . ALA A 1 111 ? -6.659 4.818 -14.685 1.00 77.25 111 ALA A CA 1
ATOM 920 C C . ALA A 1 111 ? -8.041 5.479 -14.565 1.00 77.25 111 ALA A C 1
ATOM 922 O O . ALA A 1 111 ? -8.196 6.493 -13.877 1.00 77.25 111 ALA A O 1
ATOM 923 N N . ILE A 1 112 ? -9.057 4.867 -15.177 1.00 79.50 112 ILE A N 1
ATOM 924 C CA . ILE A 1 112 ? -10.451 5.184 -14.845 1.00 79.50 112 ILE A CA 1
ATOM 925 C C . ILE A 1 112 ? -10.848 4.510 -13.528 1.00 79.50 112 ILE A C 1
ATOM 927 O O . ILE A 1 112 ? -10.339 3.438 -13.194 1.00 79.50 112 ILE A O 1
ATOM 931 N N . ASP A 1 113 ? -11.774 5.130 -12.796 1.00 70.12 113 ASP A N 1
ATOM 932 C CA . ASP A 1 113 ? -12.328 4.581 -11.555 1.00 70.12 113 ASP A CA 1
ATOM 933 C C . ASP A 1 113 ? -13.300 3.432 -11.872 1.00 70.12 113 ASP A C 1
ATOM 935 O O . ASP A 1 113 ? -14.518 3.588 -11.944 1.00 70.12 113 ASP A O 1
ATOM 939 N N . ALA A 1 114 ? -12.725 2.277 -12.201 1.00 75.88 114 ALA A N 1
ATOM 940 C CA . ALA A 1 114 ? -13.431 1.057 -12.552 1.00 75.88 114 ALA A CA 1
ATOM 941 C C . ALA A 1 114 ? -12.784 -0.140 -11.854 1.00 75.88 114 ALA A C 1
ATOM 943 O O . ALA A 1 114 ? -11.576 -0.168 -11.597 1.00 75.88 114 ALA A O 1
ATOM 944 N N . LYS A 1 115 ? -13.591 -1.170 -11.574 1.00 77.62 115 LYS A N 1
ATOM 945 C CA . LYS A 1 115 ? -13.099 -2.385 -10.922 1.00 77.62 115 LYS A CA 1
ATOM 946 C C . LYS A 1 115 ? -12.021 -3.054 -11.800 1.00 77.62 115 LYS A C 1
ATOM 948 O O . LYS A 1 115 ? -12.274 -3.257 -12.990 1.00 77.62 115 LYS A O 1
ATOM 953 N N . PRO A 1 116 ? -10.853 -3.429 -11.242 1.00 81.69 116 PRO A N 1
ATOM 954 C CA . PRO A 1 116 ? -9.791 -4.056 -12.018 1.00 81.69 116 PRO A CA 1
ATOM 955 C C . PRO A 1 116 ? -10.243 -5.348 -12.694 1.00 81.69 116 PRO A C 1
ATOM 957 O O . PRO A 1 116 ? -10.983 -6.153 -12.119 1.00 81.69 116 PRO A O 1
ATOM 960 N N . ARG A 1 117 ? -9.732 -5.586 -13.901 1.00 85.12 117 ARG A N 1
ATOM 961 C CA . ARG A 1 117 ? -9.952 -6.833 -14.631 1.00 85.12 117 ARG A CA 1
ATOM 962 C C . ARG A 1 117 ? -8.966 -7.880 -14.122 1.00 85.12 117 ARG A C 1
ATOM 964 O O . ARG A 1 117 ? -7.749 -7.712 -14.212 1.00 85.12 117 ARG A O 1
ATOM 971 N N . ILE A 1 118 ? -9.507 -8.958 -13.562 1.00 85.56 118 ILE A N 1
ATOM 972 C CA . ILE A 1 118 ? -8.720 -10.043 -12.976 1.00 85.56 118 ILE A CA 1
ATOM 973 C C . ILE A 1 118 ? -8.222 -10.969 -14.085 1.00 85.56 118 ILE A C 1
ATOM 975 O O . ILE A 1 118 ? -9.020 -11.510 -14.849 1.00 85.56 118 ILE A O 1
ATOM 979 N N . ILE A 1 119 ? -6.908 -11.181 -14.134 1.00 87.69 119 ILE A N 1
ATOM 980 C CA . ILE A 1 119 ? -6.246 -12.083 -15.077 1.00 87.69 119 ILE A CA 1
ATOM 981 C C . ILE A 1 119 ? -5.555 -13.207 -14.301 1.00 87.69 119 ILE A C 1
ATOM 983 O O . ILE A 1 119 ? -4.839 -12.945 -13.328 1.00 87.69 119 ILE A O 1
ATOM 987 N N . ASP A 1 120 ? -5.755 -14.451 -14.743 1.00 86.44 120 ASP A N 1
ATOM 988 C CA . ASP A 1 120 ? -5.060 -15.616 -14.191 1.00 86.44 120 ASP A CA 1
ATOM 989 C C . ASP A 1 120 ? -3.613 -15.657 -14.719 1.00 86.44 120 ASP A C 1
ATOM 991 O O . ASP A 1 120 ? -3.407 -15.845 -15.921 1.00 86.44 120 ASP A O 1
ATOM 995 N N . PRO A 1 121 ? -2.594 -15.504 -13.854 1.00 88.00 121 PRO A N 1
ATOM 996 C CA . PRO A 1 121 ? -1.195 -15.513 -14.272 1.00 88.00 121 PRO A CA 1
ATOM 997 C C . PRO A 1 121 ? -0.699 -16.877 -14.777 1.00 88.00 121 PRO A C 1
ATOM 999 O O . PRO A 1 121 ? 0.387 -16.935 -15.355 1.00 88.00 121 PRO A O 1
ATOM 1002 N N . VAL A 1 122 ? -1.436 -17.971 -14.548 1.00 88.44 122 VAL A N 1
ATOM 1003 C CA . VAL A 1 122 ? -1.056 -19.325 -14.989 1.00 88.44 122 VAL A CA 1
ATOM 1004 C C . VAL A 1 122 ? -1.404 -19.566 -16.462 1.00 88.44 122 VAL A C 1
ATOM 1006 O O . VAL A 1 122 ? -0.743 -20.367 -17.126 1.00 88.44 122 VAL A O 1
ATOM 1009 N N . ASP A 1 123 ? -2.397 -18.861 -17.013 1.00 87.56 123 ASP A N 1
ATOM 1010 C CA . ASP A 1 123 ? -2.815 -19.007 -18.413 1.00 87.56 123 ASP A CA 1
ATOM 1011 C C . ASP A 1 123 ? -1.947 -18.171 -19.370 1.00 87.56 123 ASP A C 1
ATOM 1013 O O . ASP A 1 123 ? -2.408 -17.267 -20.068 1.00 87.56 123 ASP A O 1
ATOM 1017 N N . VAL A 1 124 ? -0.648 -18.483 -19.416 1.00 87.44 124 VAL A N 1
ATOM 1018 C CA . VAL A 1 124 ? 0.331 -17.782 -20.266 1.00 87.44 124 VAL A CA 1
ATOM 1019 C C . VAL A 1 124 ? -0.083 -17.826 -21.743 1.00 87.44 124 VAL A C 1
ATOM 1021 O O . VAL A 1 124 ? 0.002 -16.825 -22.455 1.00 87.44 124 VAL A O 1
ATOM 1024 N N . LYS A 1 125 ? -0.595 -18.971 -22.212 1.00 88.00 125 LYS A N 1
ATOM 1025 C CA . LYS A 1 125 ? -1.037 -19.145 -23.605 1.00 88.00 125 LYS A CA 1
ATOM 1026 C C . LYS A 1 125 ? -2.268 -18.299 -23.924 1.00 88.00 125 LYS A C 1
ATOM 1028 O O . LYS A 1 125 ? -2.313 -17.683 -24.990 1.00 88.00 125 LYS A O 1
ATOM 1033 N N . GLY A 1 126 ? -3.254 -18.248 -23.028 1.00 88.88 126 GLY A N 1
ATOM 1034 C CA . GLY A 1 126 ? -4.427 -17.391 -23.181 1.00 88.88 126 GLY A CA 1
ATOM 1035 C C . GLY A 1 126 ? -4.060 -15.911 -23.196 1.00 88.88 126 GLY A C 1
ATOM 1036 O O . GLY A 1 126 ? -4.556 -15.172 -24.043 1.00 88.88 126 GLY A O 1
ATOM 1037 N N . ILE A 1 127 ? -3.131 -15.497 -22.332 1.00 88.69 127 ILE A N 1
ATOM 1038 C CA . ILE A 1 127 ? -2.632 -14.118 -22.274 1.00 88.69 127 ILE A CA 1
ATOM 1039 C C . ILE A 1 127 ? -1.955 -13.709 -23.588 1.00 88.69 127 ILE A C 1
ATOM 1041 O O . ILE A 1 127 ? -2.264 -12.643 -24.123 1.00 88.69 127 ILE A O 1
ATOM 1045 N N . ILE A 1 128 ? -1.067 -14.555 -24.124 1.00 88.75 128 ILE A N 1
ATOM 1046 C CA . ILE A 1 128 ? -0.342 -14.277 -25.373 1.00 88.75 128 ILE A CA 1
ATOM 1047 C C . ILE A 1 128 ? -1.296 -14.298 -26.572 1.00 88.75 128 ILE A C 1
ATOM 1049 O O . ILE A 1 128 ? -1.279 -13.381 -27.387 1.00 88.75 128 ILE A O 1
ATOM 1053 N N . SER A 1 129 ? -2.151 -15.319 -26.679 1.00 90.06 129 SER A N 1
ATOM 1054 C CA . SER A 1 129 ? -3.063 -15.470 -27.826 1.00 90.06 129 SER A CA 1
ATOM 1055 C C . SER A 1 129 ? -4.102 -14.354 -27.924 1.00 90.06 129 SER A C 1
ATOM 1057 O O . SER A 1 129 ? -4.448 -13.946 -29.029 1.00 90.06 129 SER A O 1
ATOM 1059 N N . LYS A 1 130 ? -4.579 -13.841 -26.785 1.00 89.00 130 LYS A N 1
ATOM 1060 C CA . LYS A 1 130 ? -5.530 -12.722 -26.724 1.00 89.00 130 LYS A CA 1
ATOM 1061 C C . LYS A 1 130 ? -4.852 -11.352 -26.684 1.00 89.00 130 LYS A C 1
ATOM 1063 O O . LYS A 1 130 ? -5.555 -10.353 -26.622 1.00 89.00 130 LYS A O 1
ATOM 1068 N N . ASN A 1 131 ? -3.517 -11.304 -26.690 1.00 88.31 131 ASN A N 1
ATOM 1069 C CA . ASN A 1 131 ? -2.724 -10.078 -26.601 1.00 88.31 131 ASN A CA 1
ATOM 1070 C C . ASN A 1 131 ? -3.136 -9.149 -25.435 1.00 88.31 131 ASN A C 1
ATOM 1072 O O . ASN A 1 131 ? -3.110 -7.932 -25.573 1.00 88.31 131 ASN A O 1
ATOM 1076 N N . ILE A 1 132 ? -3.504 -9.721 -24.279 1.00 85.62 132 ILE A N 1
ATOM 1077 C CA . ILE A 1 132 ? -4.155 -8.986 -23.170 1.00 85.62 132 ILE A CA 1
ATOM 1078 C C . ILE A 1 132 ? -3.302 -7.814 -22.663 1.00 85.62 132 ILE A C 1
ATOM 1080 O O . ILE A 1 132 ? -3.831 -6.774 -22.299 1.00 85.62 132 ILE A O 1
ATOM 1084 N N . PHE A 1 133 ? -1.980 -7.989 -22.616 1.00 84.69 133 PHE A N 1
ATOM 1085 C CA . PHE A 1 133 ? -1.045 -6.972 -22.123 1.00 84.69 133 PHE A CA 1
ATOM 1086 C C . PHE A 1 133 ? -0.285 -6.251 -23.245 1.00 84.69 133 PHE A C 1
ATOM 1088 O O . PHE A 1 133 ? 0.579 -5.431 -22.944 1.00 84.69 133 PHE A O 1
ATOM 1095 N N . GLY A 1 134 ? -0.538 -6.551 -24.523 1.00 86.75 134 GLY A N 1
ATOM 1096 C CA . GLY A 1 134 ? 0.159 -5.891 -25.630 1.00 86.75 134 GLY A CA 1
ATOM 1097 C C . GLY A 1 134 ? 1.687 -5.904 -25.486 1.00 86.75 134 GLY A C 1
ATOM 1098 O O . GLY A 1 134 ? 2.299 -6.933 -25.185 1.00 86.75 134 GLY A O 1
ATOM 1099 N N . LYS A 1 135 ? 2.314 -4.729 -25.649 1.00 86.00 135 LYS A N 1
ATOM 1100 C CA . LYS A 1 135 ? 3.772 -4.559 -25.499 1.00 86.00 135 LYS A CA 1
ATOM 1101 C C . LYS A 1 135 ? 4.218 -4.468 -24.036 1.00 86.00 135 LYS A C 1
ATOM 1103 O O . LYS A 1 135 ? 5.424 -4.479 -23.765 1.00 86.00 135 LYS A O 1
ATOM 1108 N N . ALA A 1 136 ? 3.281 -4.407 -23.089 1.00 86.88 136 ALA A N 1
ATOM 1109 C CA . ALA A 1 136 ? 3.592 -4.445 -21.667 1.00 86.88 136 ALA A CA 1
ATOM 1110 C C . ALA A 1 136 ? 4.090 -5.832 -21.222 1.00 86.88 136 ALA A C 1
ATOM 1112 O O . ALA A 1 136 ? 4.791 -5.942 -20.218 1.00 86.88 136 ALA A O 1
ATOM 1113 N N . LEU A 1 137 ? 3.778 -6.903 -21.963 1.00 89.81 137 LEU A N 1
ATOM 1114 C CA . LEU A 1 137 ? 4.333 -8.229 -21.699 1.00 89.81 137 LEU A CA 1
ATOM 1115 C C . LEU A 1 137 ? 5.764 -8.332 -22.243 1.00 89.81 137 LEU A C 1
ATOM 1117 O O . LEU A 1 137 ? 5.985 -8.336 -23.450 1.00 89.81 137 LEU A O 1
ATOM 1121 N N . GLN A 1 138 ? 6.738 -8.459 -21.346 1.00 88.81 138 GLN A N 1
ATOM 1122 C CA . GLN A 1 138 ? 8.158 -8.543 -21.677 1.00 88.81 138 GLN A CA 1
ATOM 1123 C C . GLN A 1 138 ? 8.787 -9.828 -21.148 1.00 88.81 138 GLN A C 1
ATOM 1125 O O . GLN A 1 138 ? 8.441 -10.326 -20.074 1.00 88.81 138 GLN A O 1
ATOM 1130 N N . THR A 1 139 ? 9.760 -10.349 -21.898 1.00 87.62 139 THR A N 1
ATOM 1131 C CA . THR A 1 139 ? 10.574 -11.487 -21.458 1.00 87.62 139 THR A CA 1
ATOM 1132 C C . THR A 1 139 ? 11.868 -10.972 -20.841 1.00 87.62 139 THR A C 1
ATOM 1134 O O . THR A 1 139 ? 12.643 -10.256 -21.481 1.00 87.62 139 THR A O 1
ATOM 1137 N N . VAL A 1 140 ? 12.103 -11.333 -19.582 1.00 85.06 140 VAL A N 1
ATOM 1138 C CA . VAL A 1 140 ? 13.296 -10.941 -18.827 1.00 85.06 140 VAL A CA 1
ATOM 1139 C C . VAL A 1 140 ? 14.118 -12.180 -18.513 1.00 85.06 140 VAL A C 1
ATOM 1141 O O . VAL A 1 140 ? 13.583 -13.179 -18.025 1.00 85.06 140 VAL A O 1
ATOM 1144 N N . VAL A 1 141 ? 15.424 -12.101 -18.763 1.00 82.50 141 VAL A N 1
ATOM 1145 C CA . VAL A 1 141 ? 16.353 -13.197 -18.495 1.00 82.50 141 VAL A CA 1
ATOM 1146 C C . VAL A 1 141 ? 16.937 -13.006 -17.104 1.00 82.50 141 VAL A C 1
ATOM 1148 O O . VAL A 1 141 ? 17.653 -12.045 -16.833 1.00 82.50 141 VAL A O 1
ATOM 1151 N N . VAL A 1 142 ? 16.656 -13.936 -16.194 1.00 76.25 142 VAL A N 1
ATOM 1152 C CA . VAL A 1 142 ? 17.277 -13.948 -14.864 1.00 76.25 142 VAL A CA 1
ATOM 1153 C C . VAL A 1 142 ? 17.978 -15.281 -14.683 1.00 76.25 142 VAL A C 1
ATOM 1155 O O . VAL A 1 142 ? 17.340 -16.327 -14.739 1.00 76.25 142 VAL A O 1
ATOM 1158 N N . ASN A 1 143 ? 19.296 -15.254 -14.467 1.00 76.19 143 ASN A N 1
ATOM 1159 C CA . ASN A 1 143 ? 20.129 -16.453 -14.303 1.00 76.19 143 ASN A CA 1
ATOM 1160 C C . ASN A 1 143 ? 19.945 -17.481 -15.441 1.00 76.19 143 ASN A C 1
ATOM 1162 O O . ASN A 1 143 ? 19.755 -18.665 -15.175 1.00 76.19 143 ASN A O 1
ATOM 1166 N N . SER A 1 144 ? 19.949 -17.018 -16.697 1.00 79.00 144 SER A N 1
ATOM 1167 C CA . SER A 1 144 ? 19.779 -17.857 -17.900 1.00 79.00 144 SER A CA 1
ATOM 1168 C C . SER A 1 144 ? 18.411 -18.541 -18.043 1.00 79.00 144 SER A C 1
ATOM 1170 O O . SER A 1 144 ? 18.256 -19.438 -18.865 1.00 79.00 144 SER A O 1
ATOM 1172 N N . THR A 1 145 ? 17.412 -18.111 -17.267 1.00 81.94 145 THR A N 1
ATOM 1173 C CA . THR A 1 145 ? 16.016 -18.552 -17.399 1.00 81.94 145 THR A CA 1
ATOM 1174 C C . THR A 1 145 ? 15.135 -17.391 -17.849 1.00 81.94 145 THR A C 1
ATOM 1176 O O . THR A 1 145 ? 15.268 -16.276 -17.338 1.00 81.94 145 THR A O 1
ATOM 1179 N N . ASN A 1 146 ? 14.258 -17.658 -18.819 1.00 85.50 146 ASN A N 1
ATOM 1180 C CA . ASN A 1 146 ? 13.329 -16.681 -19.378 1.00 85.50 146 ASN A CA 1
ATOM 1181 C C . ASN A 1 146 ? 12.064 -16.624 -18.528 1.00 85.50 146 ASN A C 1
ATOM 1183 O O . ASN A 1 146 ? 11.457 -17.654 -18.240 1.00 85.50 146 ASN A O 1
ATOM 1187 N N . TYR A 1 147 ? 11.654 -15.418 -18.159 1.00 86.00 147 TYR A N 1
ATOM 1188 C CA . TYR A 1 147 ? 10.451 -15.183 -17.373 1.00 86.00 147 TYR A CA 1
ATOM 1189 C C . TYR A 1 147 ? 9.580 -14.117 -18.022 1.00 86.00 147 TYR A C 1
ATOM 1191 O O . TYR A 1 147 ? 10.093 -13.107 -18.505 1.00 86.00 147 TYR A O 1
ATOM 1199 N N . TYR A 1 148 ? 8.265 -14.309 -17.956 1.00 88.94 148 TYR A N 1
ATOM 1200 C CA . TYR A 1 148 ? 7.285 -13.336 -18.426 1.00 88.94 148 TYR A CA 1
ATOM 1201 C C . TYR A 1 148 ? 6.959 -12.326 -17.330 1.00 88.94 148 TYR A C 1
ATOM 1203 O O . TYR A 1 148 ? 6.481 -12.691 -16.251 1.00 88.94 148 TYR A O 1
ATOM 1211 N N . PHE A 1 149 ? 7.193 -11.050 -17.619 1.00 88.06 149 PHE A N 1
ATOM 1212 C CA . PHE A 1 149 ? 6.862 -9.939 -16.741 1.00 88.06 149 PHE A CA 1
ATOM 1213 C C . PHE A 1 149 ? 5.931 -8.956 -17.432 1.00 88.06 149 PHE A C 1
ATOM 1215 O O . PHE A 1 149 ? 6.113 -8.628 -18.599 1.00 88.06 149 PHE A O 1
ATOM 1222 N N . VAL A 1 150 ? 4.955 -8.459 -16.684 1.00 89.31 150 VAL A N 1
ATOM 1223 C CA . VAL A 1 150 ? 4.106 -7.346 -17.110 1.00 89.31 150 VAL A CA 1
ATOM 1224 C C . VAL A 1 150 ? 4.756 -6.060 -16.626 1.00 89.31 150 VAL A C 1
ATOM 1226 O O . VAL A 1 150 ? 4.900 -5.877 -15.419 1.00 89.31 150 VAL A O 1
ATOM 1229 N N . ILE A 1 151 ? 5.184 -5.213 -17.559 1.00 88.38 151 ILE A N 1
ATOM 1230 C CA . ILE A 1 151 ? 5.902 -3.958 -17.332 1.00 88.38 151 ILE A CA 1
ATOM 1231 C C . ILE A 1 151 ? 5.191 -2.843 -18.112 1.00 88.38 151 ILE A C 1
ATOM 1233 O O . ILE A 1 151 ? 5.107 -2.953 -19.333 1.00 88.38 151 ILE A O 1
ATOM 1237 N N . PRO A 1 152 ? 4.738 -1.756 -17.464 1.00 87.50 152 PRO A N 1
ATOM 1238 C CA . PRO A 1 152 ? 4.101 -0.630 -18.154 1.00 87.50 152 PRO A CA 1
ATOM 1239 C C . PRO A 1 152 ? 4.986 -0.061 -19.270 1.00 87.50 152 PRO A C 1
ATOM 1241 O O . PRO A 1 152 ? 6.201 0.045 -19.083 1.00 87.50 152 PRO A O 1
ATOM 1244 N N . GLU A 1 153 ? 4.410 0.326 -20.413 1.00 86.88 153 GLU A N 1
ATOM 1245 C CA . GLU A 1 153 ? 5.193 0.821 -21.556 1.00 86.88 153 GLU A CA 1
ATOM 1246 C C . GLU A 1 153 ? 5.945 2.107 -21.193 1.00 86.88 153 GLU A C 1
ATOM 1248 O O . GLU A 1 153 ? 7.152 2.193 -21.426 1.00 86.88 153 GLU A O 1
ATOM 1253 N N . THR A 1 154 ? 5.298 3.044 -20.491 1.00 86.62 154 THR A N 1
ATOM 1254 C CA . THR A 1 154 ? 5.964 4.218 -19.885 1.00 86.62 154 THR A CA 1
ATOM 1255 C C . THR A 1 154 ? 7.208 3.869 -19.055 1.00 86.62 154 THR A C 1
ATOM 1257 O O . THR A 1 154 ? 8.226 4.561 -19.134 1.00 86.62 154 THR A O 1
ATOM 1260 N N . ALA A 1 155 ? 7.179 2.770 -18.294 1.00 87.06 155 ALA A N 1
ATOM 1261 C CA . ALA A 1 155 ? 8.325 2.315 -17.506 1.00 87.06 155 ALA A CA 1
ATOM 1262 C C . ALA A 1 155 ? 9.413 1.652 -18.358 1.00 87.06 155 ALA A C 1
ATOM 1264 O O . ALA A 1 155 ? 10.599 1.769 -18.045 1.00 87.06 155 ALA A O 1
ATOM 1265 N N . GLN A 1 156 ? 9.040 1.014 -19.466 1.00 87.94 156 GLN A N 1
ATOM 1266 C CA . GLN A 1 156 ? 10.004 0.522 -20.450 1.00 87.94 156 GLN A CA 1
ATOM 1267 C C . GLN A 1 156 ? 10.703 1.676 -21.181 1.00 87.94 156 GLN A C 1
ATOM 1269 O O . GLN A 1 156 ? 11.903 1.591 -21.436 1.00 87.94 156 GLN A O 1
ATOM 1274 N N . MET A 1 157 ? 9.995 2.777 -21.465 1.00 87.38 157 MET A N 1
ATOM 1275 C CA . MET A 1 157 ? 10.572 3.967 -22.107 1.00 87.38 157 MET A CA 1
ATOM 1276 C C . MET A 1 157 ? 11.649 4.644 -21.251 1.00 87.38 157 MET A C 1
ATOM 1278 O O . MET A 1 157 ? 12.571 5.247 -21.802 1.00 87.38 157 MET A O 1
ATOM 1282 N N . ALA A 1 158 ? 11.566 4.517 -19.923 1.00 87.44 158 ALA A N 1
ATOM 1283 C CA . ALA A 1 158 ? 12.578 5.034 -19.004 1.00 87.44 158 ALA A CA 1
ATOM 1284 C C . ALA A 1 158 ? 13.906 4.255 -19.060 1.00 87.44 158 ALA A C 1
ATOM 1286 O O . ALA A 1 158 ? 14.944 4.784 -18.665 1.00 87.44 158 ALA A O 1
ATOM 1287 N N . MET A 1 159 ? 13.898 3.012 -19.554 1.00 90.44 159 MET A N 1
ATOM 1288 C CA . MET A 1 159 ? 15.080 2.150 -19.578 1.00 90.44 159 MET A CA 1
ATOM 1289 C C . MET A 1 159 ? 15.824 2.173 -20.916 1.00 90.44 159 MET A C 1
ATOM 1291 O O . MET A 1 159 ? 15.253 2.357 -21.992 1.00 90.44 159 MET A O 1
ATOM 1295 N N . PHE A 1 160 ? 17.135 1.938 -20.835 1.00 90.88 160 PHE A N 1
ATOM 1296 C CA . PHE A 1 160 ? 18.026 1.775 -21.985 1.00 90.88 160 PHE A CA 1
ATOM 1297 C C . PHE A 1 160 ? 17.853 0.404 -22.657 1.00 90.88 160 PHE A C 1
ATOM 1299 O O . PHE A 1 160 ? 17.317 -0.534 -22.067 1.00 90.88 160 PHE A O 1
ATOM 1306 N N . LYS A 1 161 ? 18.320 0.251 -23.899 1.00 89.81 161 LYS A N 1
ATOM 1307 C CA . 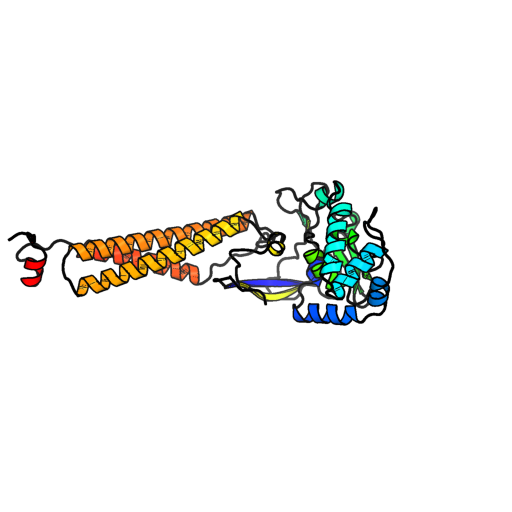LYS A 1 161 ? 18.105 -0.979 -24.674 1.00 89.81 161 LYS A CA 1
ATOM 1308 C C . LYS A 1 161 ? 18.892 -2.165 -24.090 1.00 89.81 161 LYS A C 1
ATOM 1310 O O . LYS A 1 161 ? 20.055 -2.037 -23.721 1.00 89.81 161 LYS A O 1
ATOM 1315 N N . GLY A 1 162 ? 18.266 -3.343 -24.027 1.00 86.81 162 GLY A N 1
ATOM 1316 C CA . GLY A 1 162 ? 18.909 -4.573 -23.535 1.00 86.81 162 GLY A CA 1
ATOM 1317 C C . GLY A 1 162 ? 19.078 -4.640 -22.013 1.00 86.81 162 GLY A C 1
ATOM 1318 O O . GLY A 1 162 ? 19.855 -5.449 -21.509 1.00 86.81 162 GLY A O 1
ATOM 1319 N N . TRP A 1 163 ? 18.371 -3.796 -21.256 1.00 88.38 163 TRP A N 1
ATOM 1320 C CA . TRP A 1 163 ? 18.395 -3.801 -19.790 1.00 88.38 163 TRP A CA 1
ATOM 1321 C C . TRP A 1 163 ? 17.941 -5.140 -19.174 1.00 88.38 163 TRP A C 1
ATOM 1323 O O . TRP A 1 163 ? 18.389 -5.508 -18.089 1.00 88.38 163 TRP A O 1
ATOM 1333 N N . ASN A 1 164 ? 17.075 -5.873 -19.877 1.00 86.12 164 ASN A N 1
ATOM 1334 C CA . ASN A 1 164 ? 16.459 -7.139 -19.473 1.00 86.12 164 ASN A CA 1
ATOM 1335 C C . ASN A 1 164 ? 17.433 -8.332 -19.429 1.00 86.12 164 ASN A C 1
ATOM 1337 O O . ASN A 1 164 ? 17.115 -9.344 -18.808 1.00 86.12 164 ASN A O 1
ATOM 1341 N N . GLU A 1 165 ? 18.604 -8.212 -20.058 1.00 85.44 165 GLU A N 1
ATOM 1342 C CA . GLU A 1 165 ? 19.647 -9.250 -20.103 1.00 85.44 165 GLU A CA 1
ATOM 1343 C C . GLU A 1 165 ? 20.838 -8.938 -19.180 1.00 85.44 165 GLU A C 1
ATOM 1345 O O . GLU A 1 165 ? 21.681 -9.796 -18.908 1.00 85.44 165 GLU A O 1
ATOM 1350 N N . ARG A 1 166 ? 20.935 -7.701 -18.676 1.00 85.62 166 ARG A N 1
ATOM 1351 C CA . ARG A 1 166 ? 22.071 -7.253 -17.860 1.00 85.62 166 ARG A CA 1
ATOM 1352 C C . ARG A 1 166 ? 21.943 -7.760 -16.426 1.00 85.62 166 ARG A C 1
ATOM 1354 O O . ARG A 1 166 ? 20.887 -7.675 -15.803 1.00 85.62 166 ARG A O 1
ATOM 1361 N N . ALA A 1 167 ? 23.048 -8.228 -15.852 1.00 82.06 167 ALA A N 1
ATOM 1362 C CA . ALA A 1 167 ? 23.075 -8.655 -14.456 1.00 82.06 167 ALA A CA 1
ATOM 1363 C C . ALA A 1 167 ? 22.678 -7.504 -13.509 1.00 82.06 167 ALA A C 1
ATOM 1365 O O . ALA A 1 167 ? 23.071 -6.358 -13.715 1.00 82.06 167 ALA A O 1
ATOM 1366 N N . TYR A 1 168 ? 21.922 -7.822 -12.454 1.00 83.50 168 TYR A N 1
ATOM 1367 C CA . TYR A 1 168 ? 21.415 -6.902 -11.416 1.00 83.50 168 TYR A CA 1
ATOM 1368 C C . TYR A 1 168 ? 20.394 -5.845 -11.871 1.00 83.50 168 TYR A C 1
ATOM 1370 O O . TYR A 1 168 ? 19.520 -5.500 -11.076 1.00 83.50 168 TYR A O 1
ATOM 1378 N N . VAL A 1 169 ? 20.431 -5.391 -13.126 1.00 86.19 169 VAL A N 1
ATOM 1379 C CA . VAL A 1 169 ? 19.546 -4.337 -13.652 1.00 86.19 169 VAL A CA 1
ATOM 1380 C C . VAL A 1 169 ? 18.055 -4.691 -13.518 1.00 86.19 169 VAL A C 1
ATOM 1382 O O . VAL A 1 169 ? 17.327 -3.874 -12.952 1.00 86.19 169 VAL A O 1
ATOM 1385 N N . PRO A 1 170 ? 17.577 -5.907 -13.868 1.00 85.81 170 PRO A N 1
ATOM 1386 C CA . PRO A 1 170 ? 16.175 -6.275 -13.658 1.00 85.81 170 PRO A CA 1
ATOM 1387 C C . PRO A 1 170 ? 15.696 -6.177 -12.207 1.00 85.81 170 PRO A C 1
ATOM 1389 O O . PRO A 1 170 ? 14.540 -5.850 -11.956 1.00 85.81 170 PRO A O 1
ATOM 1392 N N . ARG A 1 171 ? 16.581 -6.418 -11.227 1.00 84.12 171 ARG A N 1
ATOM 1393 C CA . ARG A 1 171 ? 16.232 -6.306 -9.799 1.00 84.12 171 ARG A CA 1
ATOM 1394 C C . ARG A 1 171 ? 16.100 -4.853 -9.345 1.00 84.12 171 ARG A C 1
ATOM 1396 O O . ARG A 1 171 ? 15.350 -4.569 -8.416 1.00 84.12 171 ARG A O 1
ATOM 1403 N N . LEU A 1 172 ? 16.835 -3.949 -9.987 1.00 86.56 172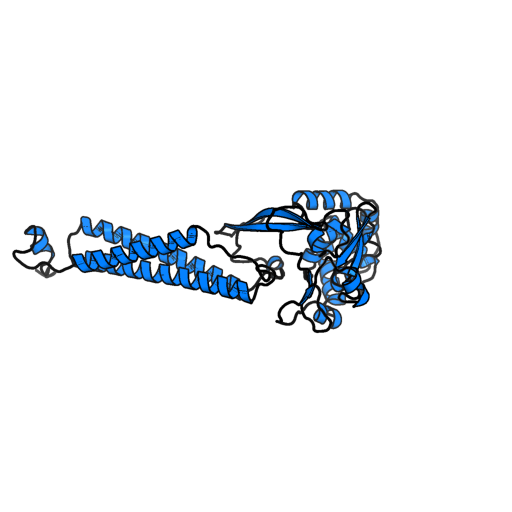 LEU A N 1
ATOM 1404 C CA . LEU A 1 172 ? 16.854 -2.518 -9.683 1.00 86.56 172 LEU A CA 1
ATOM 1405 C C . LEU A 1 172 ? 15.798 -1.720 -10.455 1.00 86.56 172 LEU A C 1
ATOM 1407 O O . LEU A 1 172 ? 15.538 -0.572 -10.106 1.00 86.56 172 LEU A O 1
ATOM 1411 N N . PHE A 1 173 ? 15.158 -2.338 -11.449 1.00 87.19 173 PHE A N 1
ATOM 1412 C CA . PHE A 1 173 ? 14.152 -1.705 -12.295 1.00 87.19 173 PHE A CA 1
ATOM 1413 C C . PHE A 1 173 ? 13.009 -1.064 -11.496 1.00 87.19 173 PHE A C 1
ATOM 1415 O O . PHE A 1 173 ? 12.704 0.106 -11.698 1.00 87.19 173 PHE A O 1
ATOM 1422 N N . TRP A 1 174 ? 12.386 -1.793 -10.560 1.00 85.62 174 TRP A N 1
ATOM 1423 C CA . TRP A 1 174 ? 11.254 -1.239 -9.807 1.00 85.62 174 TRP A CA 1
ATOM 1424 C C . TRP A 1 174 ? 11.640 -0.100 -8.854 1.00 85.62 174 TRP A C 1
ATOM 1426 O O . TRP A 1 174 ? 10.966 0.925 -8.892 1.00 85.62 174 TRP A O 1
ATOM 1436 N N . PRO A 1 175 ? 12.695 -0.211 -8.018 1.00 85.62 175 PRO A N 1
ATOM 1437 C CA . PRO A 1 175 ? 13.161 0.924 -7.221 1.00 85.62 175 PRO A CA 1
ATOM 1438 C C . PRO A 1 175 ? 13.412 2.184 -8.060 1.00 85.62 175 PRO A C 1
ATOM 1440 O O . PRO A 1 175 ? 12.985 3.267 -7.670 1.00 85.62 175 PRO A O 1
ATOM 1443 N N . TYR A 1 176 ? 14.025 2.021 -9.233 1.00 88.12 176 TYR A N 1
ATOM 1444 C CA . TYR A 1 176 ? 14.261 3.104 -10.180 1.00 88.12 176 TYR A CA 1
ATOM 1445 C C . TYR A 1 176 ? 12.956 3.703 -10.729 1.00 88.12 176 TYR A C 1
ATOM 1447 O O . TYR A 1 176 ? 12.733 4.908 -10.626 1.00 88.12 176 TYR A O 1
ATOM 1455 N N . ALA A 1 177 ? 12.046 2.865 -11.237 1.00 87.56 177 ALA A N 1
ATOM 1456 C CA . ALA A 1 177 ? 10.746 3.302 -11.748 1.00 87.56 177 ALA A CA 1
ATOM 1457 C C . ALA A 1 177 ? 9.896 3.998 -10.668 1.00 87.56 177 ALA A C 1
ATOM 1459 O O . ALA A 1 177 ? 9.243 5.005 -10.942 1.00 87.56 177 ALA A O 1
ATOM 1460 N N . LYS A 1 178 ? 9.958 3.513 -9.421 1.00 84.00 178 LYS A N 1
ATOM 1461 C CA . LYS A 1 178 ? 9.300 4.141 -8.270 1.00 84.00 178 LYS A CA 1
ATOM 1462 C C . LYS A 1 178 ? 9.865 5.533 -7.986 1.00 84.00 178 LYS A C 1
ATOM 1464 O O . LYS A 1 178 ? 9.100 6.452 -7.705 1.00 84.00 178 LYS A O 1
ATOM 1469 N N . GLU A 1 179 ? 11.181 5.725 -8.077 1.00 85.19 179 GLU A N 1
ATOM 1470 C CA . GLU A 1 179 ? 11.786 7.054 -7.924 1.00 85.19 179 GLU A CA 1
ATOM 1471 C C . GLU A 1 179 ? 11.441 8.011 -9.071 1.00 85.19 179 GLU A C 1
ATOM 1473 O O . GLU A 1 179 ? 11.362 9.220 -8.845 1.00 85.19 179 GLU A O 1
ATOM 1478 N N . LEU A 1 180 ? 11.160 7.488 -10.266 1.00 85.56 180 LEU A N 1
ATOM 1479 C CA . LEU A 1 180 ? 10.583 8.233 -11.391 1.00 85.56 180 LEU A CA 1
ATOM 1480 C C . LEU A 1 180 ? 9.068 8.474 -11.256 1.00 85.56 180 LEU A C 1
ATOM 1482 O O . LEU A 1 180 ? 8.468 9.052 -12.155 1.00 85.56 180 LEU A O 1
ATOM 1486 N N . GLY A 1 181 ? 8.431 8.048 -10.160 1.00 78.75 181 GLY A N 1
ATOM 1487 C CA . GLY A 1 181 ? 7.000 8.260 -9.924 1.00 78.75 181 GLY A CA 1
ATOM 1488 C C . GLY A 1 181 ? 6.089 7.525 -10.909 1.00 78.75 181 GLY A C 1
ATOM 1489 O O . GLY A 1 181 ? 4.976 7.981 -11.155 1.00 78.75 181 GLY A O 1
ATOM 1490 N N . LEU A 1 182 ? 6.562 6.424 -11.495 1.00 83.88 182 LEU A N 1
ATOM 1491 C CA . LEU A 1 182 ? 5.785 5.622 -12.435 1.00 83.88 182 LEU A CA 1
ATOM 1492 C C . LEU A 1 182 ? 4.867 4.635 -11.690 1.00 83.88 182 LEU A C 1
ATOM 1494 O O . LEU A 1 182 ? 5.271 4.077 -10.662 1.00 83.88 182 LEU A O 1
ATOM 1498 N N . PRO A 1 183 ? 3.646 4.384 -12.195 1.00 78.94 183 PRO A N 1
ATOM 1499 C CA . PRO A 1 183 ? 2.686 3.500 -11.548 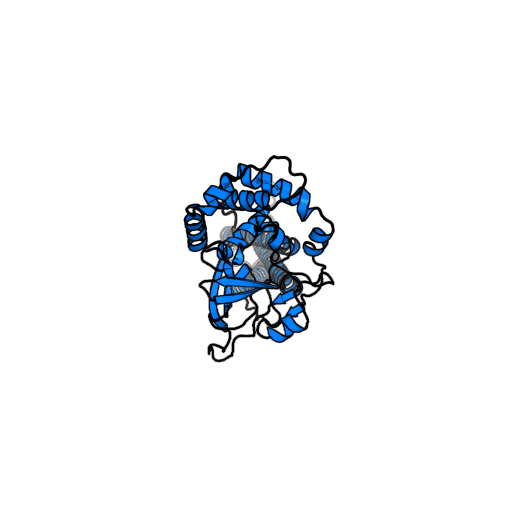1.00 78.94 183 PRO A CA 1
ATOM 1500 C C . PRO A 1 183 ? 3.106 2.026 -11.613 1.00 78.94 183 PRO A C 1
ATOM 1502 O O . PRO A 1 183 ? 3.836 1.584 -12.499 1.00 78.94 183 PRO A O 1
ATOM 1505 N N . ALA A 1 184 ? 2.596 1.241 -10.660 1.00 78.19 184 ALA A N 1
ATOM 1506 C CA . ALA A 1 184 ? 2.858 -0.197 -10.524 1.00 78.19 184 ALA A CA 1
ATOM 1507 C C . ALA A 1 184 ? 1.887 -1.102 -11.311 1.00 78.19 184 ALA A C 1
ATOM 1509 O O . ALA A 1 184 ? 1.871 -2.320 -11.103 1.00 78.19 184 ALA A O 1
ATOM 1510 N N . TYR A 1 185 ? 1.014 -0.515 -12.127 1.00 82.81 185 TYR A N 1
ATOM 1511 C CA . TYR A 1 185 ? -0.098 -1.193 -12.787 1.00 82.81 185 TYR A CA 1
ATOM 1512 C C . TYR A 1 185 ? -0.047 -0.993 -14.299 1.00 82.81 185 TYR A C 1
ATOM 1514 O O . TYR A 1 185 ? 0.586 -0.062 -14.787 1.00 82.81 185 TYR A O 1
ATOM 1522 N N . VAL A 1 186 ? -0.718 -1.883 -15.028 1.00 85.56 186 VAL A N 1
ATOM 1523 C CA . VAL A 1 186 ? -0.897 -1.791 -16.480 1.00 85.56 186 VAL A CA 1
ATOM 1524 C C . VAL A 1 186 ? -2.377 -1.615 -16.770 1.00 85.56 186 VAL A C 1
ATOM 1526 O O . VAL A 1 186 ? -3.214 -2.203 -16.081 1.00 85.56 186 VAL A O 1
ATOM 1529 N N . LEU A 1 187 ? -2.678 -0.779 -17.756 1.00 85.81 187 LEU A N 1
ATOM 1530 C CA . LEU A 1 187 ? -4.032 -0.480 -18.189 1.00 85.81 187 LEU A CA 1
ATOM 1531 C C . LEU A 1 187 ? -4.379 -1.256 -19.463 1.00 85.81 187 LEU A C 1
ATOM 1533 O O . LEU A 1 187 ? -3.507 -1.538 -20.281 1.00 85.81 187 LEU A O 1
ATOM 1537 N N . ASP A 1 188 ? -5.654 -1.603 -19.596 1.00 82.94 188 ASP A N 1
ATOM 1538 C CA . ASP A 1 188 ? -6.260 -2.097 -20.835 1.00 82.94 188 ASP A CA 1
ATOM 1539 C C . ASP A 1 188 ? -6.563 -0.926 -21.797 1.00 82.94 188 ASP A C 1
ATOM 1541 O O . ASP A 1 188 ? -6.474 0.240 -21.407 1.00 82.94 188 ASP A O 1
ATOM 1545 N N . GLU A 1 189 ? -7.007 -1.211 -23.023 1.00 82.25 189 GLU A N 1
ATOM 1546 C CA . GLU A 1 189 ? -7.431 -0.201 -24.013 1.00 82.25 189 GLU A CA 1
ATOM 1547 C C . GLU A 1 189 ? -8.552 0.713 -23.477 1.00 82.25 189 GLU A C 1
ATOM 1549 O O . GLU A 1 189 ? -8.642 1.893 -23.814 1.00 82.25 189 GLU A O 1
ATOM 1554 N N . GLU A 1 190 ? -9.378 0.187 -22.569 1.00 81.56 190 GLU A N 1
ATOM 1555 C CA . GLU A 1 190 ? -10.442 0.915 -21.864 1.00 81.56 190 GLU A CA 1
ATOM 1556 C C . GLU A 1 190 ? -9.931 1.741 -20.664 1.00 81.56 190 GLU A C 1
ATOM 1558 O O . GLU A 1 190 ? -10.730 2.326 -19.934 1.00 81.56 190 GLU A O 1
ATOM 1563 N N . ARG A 1 191 ? -8.611 1.797 -20.433 1.00 81.25 191 ARG A N 1
ATOM 1564 C CA . ARG A 1 191 ? -7.948 2.424 -19.269 1.00 81.25 191 ARG A CA 1
ATOM 1565 C C . ARG A 1 191 ? -8.304 1.792 -17.916 1.00 81.25 191 ARG A C 1
ATOM 1567 O O . ARG A 1 191 ? -8.151 2.415 -16.863 1.00 81.25 191 ARG A O 1
ATOM 1574 N N . VAL A 1 192 ? -8.762 0.540 -17.934 1.00 84.25 192 VAL A N 1
ATOM 1575 C CA . VAL A 1 192 ? -9.052 -0.263 -16.735 1.00 84.25 192 VAL A CA 1
ATOM 1576 C C . VAL A 1 192 ? -7.785 -0.975 -16.273 1.00 84.25 192 VAL A C 1
ATOM 1578 O O . VAL A 1 192 ? -7.036 -1.509 -17.086 1.00 84.25 192 VAL A O 1
ATOM 1581 N N . ILE A 1 193 ? -7.556 -1.032 -14.962 1.00 84.44 193 ILE A N 1
ATOM 1582 C CA . ILE A 1 193 ? -6.393 -1.715 -14.387 1.00 84.44 193 ILE A CA 1
ATOM 1583 C C . ILE A 1 193 ? -6.481 -3.227 -14.625 1.00 84.44 193 ILE A C 1
ATOM 1585 O O . ILE A 1 193 ? -7.446 -3.882 -14.226 1.00 84.44 193 ILE A O 1
ATOM 1589 N N . LEU A 1 194 ? -5.432 -3.797 -15.217 1.00 85.25 194 LEU A N 1
ATOM 1590 C CA . LEU A 1 194 ? -5.243 -5.236 -15.355 1.00 85.25 194 LEU A CA 1
ATOM 1591 C C . LEU A 1 194 ? -4.497 -5.772 -14.130 1.00 85.25 194 LEU A C 1
ATOM 1593 O O . LEU A 1 194 ? -3.338 -5.427 -13.880 1.00 85.25 194 LEU A O 1
ATOM 1597 N N . GLN A 1 195 ? -5.149 -6.643 -13.360 1.00 84.62 195 GLN A N 1
ATOM 1598 C CA . GLN A 1 195 ? -4.583 -7.198 -12.134 1.00 84.62 195 GLN A CA 1
ATOM 1599 C C . GLN A 1 195 ? -4.320 -8.697 -12.280 1.00 84.62 195 GLN A C 1
ATOM 1601 O O . GLN A 1 195 ? -5.239 -9.501 -12.433 1.00 84.62 195 GLN A O 1
ATOM 1606 N N . LEU A 1 196 ? -3.048 -9.081 -12.163 1.00 85.12 196 LEU A N 1
ATOM 1607 C CA . LEU A 1 196 ? -2.651 -10.482 -12.038 1.00 85.12 196 LEU A CA 1
ATOM 1608 C C . LEU A 1 196 ? -3.026 -10.979 -10.640 1.00 85.12 196 LEU A C 1
ATOM 1610 O O . LEU A 1 196 ? -2.418 -10.558 -9.650 1.00 85.12 196 LEU A O 1
ATOM 1614 N N . VAL A 1 197 ? -4.011 -11.874 -10.556 1.00 83.56 197 VAL A N 1
ATOM 1615 C CA . VAL A 1 197 ? -4.435 -12.467 -9.284 1.00 83.56 197 VAL A CA 1
ATOM 1616 C C . VAL A 1 197 ? -4.030 -13.938 -9.265 1.00 83.56 197 VAL A C 1
ATOM 1618 O O . VAL A 1 197 ? -4.625 -14.750 -9.970 1.00 83.56 197 VAL A O 1
ATOM 1621 N N . PRO A 1 198 ? -3.014 -14.309 -8.473 1.00 81.81 198 PRO A N 1
ATOM 1622 C CA . PRO A 1 198 ? -2.626 -15.703 -8.312 1.00 81.81 198 PRO A CA 1
ATOM 1623 C C . PRO A 1 198 ? -3.762 -16.523 -7.675 1.00 81.81 198 PRO A C 1
ATOM 1625 O O . PRO A 1 198 ? -4.564 -15.980 -6.908 1.00 81.81 198 PRO A O 1
ATOM 1628 N N . PRO A 1 199 ? -3.821 -17.841 -7.939 1.00 81.81 199 PRO A N 1
ATOM 1629 C CA . PRO A 1 199 ? -4.875 -18.698 -7.411 1.00 81.81 199 PRO A CA 1
ATOM 1630 C C . PRO A 1 199 ? -4.884 -18.715 -5.876 1.00 81.81 199 PRO A C 1
ATOM 1632 O O . PRO A 1 199 ? -3.859 -18.504 -5.219 1.00 81.81 199 PRO A O 1
ATOM 1635 N N . LYS A 1 200 ? -6.052 -18.995 -5.286 1.00 80.94 200 LYS A N 1
ATOM 1636 C CA . LYS A 1 200 ? -6.213 -19.089 -3.826 1.00 80.94 200 LYS A CA 1
ATOM 1637 C C . LYS A 1 200 ? -5.376 -20.244 -3.248 1.00 80.94 200 LYS A C 1
ATOM 1639 O O . LYS A 1 200 ? -5.250 -21.281 -3.904 1.00 80.94 200 LYS A O 1
ATOM 1644 N N . PRO A 1 201 ? -4.831 -20.102 -2.023 1.00 77.88 201 PRO A N 1
ATOM 1645 C CA . PRO A 1 201 ? -4.077 -21.174 -1.386 1.00 77.88 201 PRO A CA 1
ATOM 1646 C C . PRO A 1 201 ? -4.954 -22.426 -1.210 1.00 77.88 201 PRO A C 1
ATOM 1648 O O . PRO A 1 201 ? -6.110 -22.314 -0.791 1.00 77.88 201 PRO A O 1
ATOM 1651 N N . PRO A 1 202 ? -4.438 -23.632 -1.510 1.00 78.25 202 PRO A N 1
ATOM 1652 C CA . PRO A 1 202 ? -5.180 -24.863 -1.277 1.00 78.25 202 PRO A CA 1
ATOM 1653 C C . PRO A 1 202 ? -5.360 -25.100 0.228 1.00 78.25 202 PRO A C 1
ATOM 1655 O O . PRO A 1 202 ? -4.424 -24.914 1.005 1.00 78.25 202 PRO A O 1
ATOM 1658 N N . LYS A 1 203 ? -6.536 -25.601 0.638 1.00 75.00 203 LYS A N 1
ATOM 1659 C CA . LYS A 1 203 ? -6.894 -25.842 2.056 1.00 75.00 203 LYS A CA 1
ATOM 1660 C C . LYS A 1 203 ? -5.884 -26.703 2.835 1.00 75.00 203 LYS A C 1
ATOM 1662 O O . LYS A 1 203 ? -5.811 -26.604 4.051 1.00 75.00 203 LYS A O 1
ATOM 1667 N N . ASN A 1 204 ? -5.094 -27.523 2.140 1.00 73.06 204 ASN A N 1
ATOM 1668 C CA . ASN A 1 204 ? -4.167 -28.481 2.748 1.00 73.06 204 ASN A CA 1
ATOM 1669 C C . ASN A 1 204 ? -2.706 -27.991 2.823 1.00 73.06 204 ASN A C 1
ATOM 1671 O O . ASN A 1 204 ? -1.821 -28.823 3.011 1.00 73.06 204 ASN A O 1
ATOM 1675 N N . ASN A 1 205 ? -2.422 -26.694 2.622 1.00 65.25 205 ASN A N 1
ATOM 1676 C CA . ASN A 1 205 ? -1.062 -26.112 2.624 1.00 65.25 205 ASN A CA 1
ATOM 1677 C C . ASN A 1 205 ? -0.047 -26.809 1.691 1.00 65.25 205 ASN A C 1
ATOM 1679 O O . ASN A 1 205 ? 1.161 -26.592 1.795 1.00 65.25 205 ASN A O 1
ATOM 1683 N N . LYS A 1 206 ? -0.513 -27.646 0.757 1.00 68.94 206 LYS A N 1
ATOM 1684 C CA . LYS A 1 206 ? 0.359 -28.308 -0.212 1.00 68.94 206 LYS A CA 1
ATOM 1685 C C . LYS A 1 206 ? 0.801 -27.287 -1.264 1.00 68.94 206 LYS A C 1
ATOM 1687 O O . LYS A 1 206 ? -0.040 -26.517 -1.732 1.00 68.94 206 LYS A O 1
ATOM 1692 N N . PRO A 1 207 ? 2.086 -27.269 -1.657 1.00 67.12 207 PRO A N 1
ATOM 1693 C CA . PRO A 1 207 ? 2.528 -26.431 -2.762 1.00 67.12 207 PRO A CA 1
ATOM 1694 C C . PRO A 1 207 ? 1.755 -26.815 -4.027 1.00 67.12 207 PRO A C 1
ATOM 1696 O O . PRO A 1 207 ? 1.529 -27.996 -4.299 1.00 67.12 207 PRO A O 1
ATOM 1699 N N . THR A 1 208 ? 1.323 -25.810 -4.784 1.00 77.38 208 THR A N 1
ATOM 1700 C CA . THR A 1 208 ? 0.742 -26.041 -6.111 1.00 77.38 208 THR A CA 1
ATOM 1701 C C . THR A 1 208 ? 1.868 -26.209 -7.129 1.00 77.38 208 THR A C 1
ATOM 1703 O O . THR A 1 208 ? 3.017 -25.872 -6.850 1.00 77.38 208 THR A O 1
ATOM 1706 N N . LYS A 1 209 ? 1.546 -26.689 -8.336 1.00 82.00 209 LYS A N 1
ATOM 1707 C CA . LYS A 1 209 ? 2.518 -26.818 -9.436 1.00 82.00 209 LYS A CA 1
ATOM 1708 C C . LYS A 1 209 ? 3.194 -25.484 -9.807 1.00 82.00 209 LYS A C 1
ATOM 1710 O O . LYS A 1 209 ? 4.287 -25.502 -10.359 1.00 82.00 209 LYS A O 1
ATOM 1715 N N . TYR A 1 210 ? 2.559 -24.351 -9.500 1.00 83.50 210 TYR A N 1
ATOM 1716 C CA . TYR A 1 210 ? 2.980 -23.024 -9.958 1.00 83.50 210 TYR A CA 1
ATOM 1717 C C . TYR A 1 210 ? 3.427 -22.095 -8.822 1.00 83.50 210 TYR A C 1
ATOM 1719 O O . TYR A 1 210 ? 4.380 -21.334 -8.988 1.00 83.50 210 TYR A O 1
ATOM 1727 N N . TYR A 1 211 ? 2.782 -22.177 -7.654 1.00 84.81 211 TYR A N 1
ATOM 1728 C CA . TYR A 1 211 ? 3.011 -21.276 -6.523 1.00 84.81 211 TYR A CA 1
ATOM 1729 C C . TYR A 1 211 ? 3.280 -22.022 -5.216 1.00 84.81 211 TYR A C 1
ATOM 1731 O O . TYR A 1 211 ? 2.585 -22.984 -4.858 1.00 84.81 211 TYR A O 1
ATOM 1739 N N . LYS A 1 212 ? 4.244 -21.492 -4.461 1.00 85.81 212 LYS A N 1
ATOM 1740 C CA . LYS A 1 212 ? 4.457 -21.771 -3.043 1.00 85.81 212 LYS A CA 1
ATOM 1741 C C . LYS A 1 212 ? 3.846 -20.635 -2.226 1.00 85.81 212 LYS A C 1
ATOM 1743 O O . LYS A 1 212 ? 4.105 -19.469 -2.499 1.00 85.81 212 LYS A O 1
ATOM 1748 N N . TYR A 1 213 ? 3.055 -20.970 -1.218 1.00 83.81 213 TYR A N 1
ATOM 1749 C CA . TYR A 1 213 ? 2.411 -19.987 -0.351 1.00 83.81 213 TYR A CA 1
ATOM 1750 C C . TYR A 1 213 ? 3.226 -19.835 0.930 1.00 83.81 213 TYR A C 1
ATOM 1752 O O . TYR A 1 213 ? 3.410 -20.805 1.664 1.00 83.81 213 TYR A O 1
ATOM 1760 N N . GLU A 1 214 ? 3.737 -18.632 1.181 1.00 81.31 214 GLU A N 1
ATOM 1761 C CA . GLU A 1 214 ? 4.548 -18.330 2.361 1.00 81.31 214 GLU A CA 1
ATOM 1762 C C . GLU A 1 214 ? 3.852 -17.277 3.223 1.00 81.31 214 GLU A C 1
ATOM 1764 O O . GLU A 1 214 ? 3.336 -16.274 2.724 1.00 81.31 214 GLU A O 1
ATOM 1769 N N . ALA A 1 215 ? 3.824 -17.505 4.535 1.00 81.94 215 ALA A N 1
ATOM 1770 C CA . ALA A 1 215 ? 3.318 -16.518 5.474 1.00 81.94 215 ALA A CA 1
ATOM 1771 C C . ALA A 1 215 ? 4.311 -15.352 5.566 1.00 81.94 215 ALA A C 1
ATOM 1773 O O . ALA A 1 215 ? 5.480 -15.543 5.894 1.00 81.94 215 ALA A O 1
ATOM 1774 N N . ASN A 1 216 ? 3.837 -14.142 5.289 1.00 79.19 216 ASN A N 1
ATOM 1775 C CA . ASN A 1 216 ? 4.605 -12.916 5.423 1.00 79.19 216 ASN A CA 1
ATOM 1776 C C . ASN A 1 216 ? 3.879 -11.949 6.359 1.00 79.19 216 ASN A C 1
ATOM 1778 O O . ASN A 1 216 ? 2.711 -11.616 6.142 1.00 79.19 216 ASN A O 1
ATOM 1782 N N . SER A 1 217 ? 4.591 -11.475 7.378 1.00 78.88 217 SER A N 1
ATOM 1783 C CA . SER A 1 217 ? 4.125 -10.410 8.259 1.00 78.88 217 SER A CA 1
ATOM 1784 C C . SER A 1 217 ? 4.874 -9.131 7.917 1.00 78.88 217 SER A C 1
ATOM 1786 O O . SER A 1 217 ? 6.090 -9.037 8.096 1.00 78.88 217 SER A O 1
ATOM 1788 N N . ARG A 1 218 ? 4.153 -8.133 7.402 1.00 74.62 218 ARG A N 1
ATOM 1789 C CA . ARG A 1 218 ? 4.708 -6.805 7.137 1.00 74.62 218 ARG A CA 1
ATOM 1790 C C . ARG A 1 218 ? 4.114 -5.814 8.109 1.00 74.62 218 ARG A C 1
ATOM 1792 O O . ARG A 1 218 ? 2.917 -5.550 8.075 1.00 74.62 218 ARG A O 1
ATOM 1799 N N . CYS A 1 219 ? 4.972 -5.227 8.930 1.00 76.00 219 CYS A N 1
ATOM 1800 C CA . CYS A 1 219 ? 4.583 -4.127 9.790 1.00 76.00 219 CYS A CA 1
ATOM 1801 C C . CYS A 1 219 ? 5.139 -2.814 9.253 1.00 76.00 219 CYS A C 1
ATOM 1803 O O . CYS A 1 219 ? 6.356 -2.674 9.130 1.00 76.00 219 CYS A O 1
ATOM 1805 N N . LYS A 1 220 ? 4.262 -1.849 8.984 1.00 75.00 220 LYS A N 1
ATOM 1806 C CA . LYS A 1 220 ? 4.631 -0.479 8.620 1.00 75.00 220 LYS A CA 1
ATOM 1807 C C . LYS A 1 220 ? 4.028 0.473 9.651 1.00 75.00 220 LYS A C 1
ATOM 1809 O O . LYS A 1 220 ? 2.903 0.272 10.104 1.00 75.00 220 LYS A O 1
ATOM 1814 N N . TYR A 1 221 ? 4.782 1.493 10.043 1.00 76.44 221 TYR A N 1
ATOM 1815 C CA . TYR A 1 221 ? 4.198 2.619 10.762 1.00 76.44 221 TYR A CA 1
ATOM 1816 C C . TYR A 1 221 ? 3.319 3.411 9.799 1.00 76.44 221 TYR A C 1
ATOM 1818 O O . TYR A 1 221 ? 3.735 3.685 8.672 1.00 76.44 221 TYR A O 1
ATOM 1826 N N . ILE A 1 222 ? 2.101 3.729 10.225 1.00 74.38 222 ILE A N 1
ATOM 1827 C CA . ILE A 1 222 ? 1.209 4.569 9.435 1.00 74.38 222 ILE A CA 1
ATOM 1828 C C . ILE A 1 222 ? 1.715 5.999 9.567 1.00 74.38 222 ILE A C 1
ATOM 1830 O O . ILE A 1 222 ? 1.699 6.559 10.663 1.00 74.38 222 ILE A O 1
ATOM 1834 N N . ASP A 1 223 ? 2.170 6.575 8.459 1.00 73.19 223 ASP A N 1
ATOM 1835 C CA . ASP A 1 223 ? 2.493 7.992 8.408 1.00 73.19 223 ASP A CA 1
ATOM 1836 C C . ASP A 1 223 ? 1.217 8.787 8.116 1.00 73.19 223 ASP A C 1
ATOM 1838 O O . ASP A 1 223 ? 0.623 8.664 7.046 1.00 73.19 223 ASP A O 1
ATOM 1842 N N . MET A 1 224 ? 0.772 9.583 9.089 1.00 70.81 224 MET A N 1
ATOM 1843 C CA . MET A 1 224 ? -0.419 10.429 8.952 1.00 70.81 224 MET A CA 1
ATOM 1844 C C . MET A 1 224 ? -0.181 11.609 7.994 1.00 70.81 224 MET A C 1
ATOM 1846 O O . MET A 1 224 ? -1.145 12.199 7.493 1.00 70.81 224 MET A O 1
ATOM 1850 N N . PHE A 1 225 ? 1.086 11.936 7.705 1.00 75.19 225 PHE A N 1
ATOM 1851 C CA . PHE A 1 225 ? 1.501 13.058 6.862 1.00 75.19 225 PHE A CA 1
ATOM 1852 C C . PHE A 1 225 ? 2.508 12.599 5.797 1.00 75.19 225 PHE A C 1
ATOM 1854 O O . PHE A 1 225 ? 3.700 12.884 5.893 1.00 75.19 225 PHE A O 1
ATOM 1861 N N . PRO A 1 226 ? 2.031 11.911 4.748 1.00 67.06 226 PRO A N 1
ATOM 1862 C CA . PRO A 1 226 ? 2.892 11.277 3.762 1.00 67.06 226 PRO A CA 1
ATOM 1863 C C . PRO A 1 226 ? 3.666 12.300 2.926 1.00 67.06 226 PRO A C 1
ATOM 1865 O O . PRO A 1 226 ? 3.123 13.310 2.443 1.00 67.06 226 PRO A O 1
ATOM 1868 N N . SER A 1 227 ? 4.942 11.981 2.711 1.00 66.19 227 SER A N 1
ATOM 1869 C CA . SER A 1 227 ? 5.838 12.706 1.806 1.00 66.19 227 SER A CA 1
ATOM 1870 C C . SER A 1 227 ? 5.399 12.563 0.339 1.00 66.19 227 SER A C 1
ATOM 1872 O O . SER A 1 227 ? 4.682 11.629 -0.018 1.00 66.19 227 SER A O 1
ATOM 1874 N N . ALA A 1 228 ? 5.821 13.482 -0.539 1.00 58.47 228 ALA A N 1
ATOM 1875 C CA . ALA A 1 228 ? 5.360 13.539 -1.934 1.00 58.47 228 ALA A CA 1
ATOM 1876 C C . ALA A 1 228 ? 5.541 12.222 -2.721 1.00 58.47 228 ALA A C 1
ATOM 1878 O O . ALA A 1 228 ? 4.714 11.909 -3.570 1.00 58.47 228 ALA A O 1
ATOM 1879 N N . GLY A 1 229 ? 6.575 11.431 -2.411 1.00 57.69 229 GLY A N 1
ATOM 1880 C CA . GLY A 1 229 ? 6.831 10.145 -3.070 1.00 57.69 229 GLY A CA 1
ATOM 1881 C C . GLY A 1 229 ? 5.932 8.993 -2.605 1.00 57.69 229 GLY A C 1
ATOM 1882 O O . GLY A 1 229 ? 5.707 8.061 -3.367 1.00 57.69 229 GLY A O 1
ATOM 1883 N N . GLU A 1 230 ? 5.387 9.044 -1.386 1.00 61.19 230 GLU A N 1
ATOM 1884 C CA . GLU A 1 230 ? 4.465 8.010 -0.880 1.00 61.19 230 GLU A CA 1
ATOM 1885 C C . GLU A 1 230 ? 3.021 8.223 -1.350 1.00 61.19 230 GLU A C 1
ATOM 1887 O O . GLU A 1 230 ? 2.228 7.288 -1.338 1.00 61.19 230 GLU A O 1
ATOM 1892 N N . ARG A 1 231 ? 2.692 9.432 -1.824 1.00 60.75 231 ARG A N 1
ATOM 1893 C CA . ARG A 1 231 ? 1.377 9.768 -2.397 1.00 60.75 231 ARG A CA 1
ATOM 1894 C C . ARG A 1 231 ? 1.121 9.117 -3.756 1.00 60.75 231 ARG A C 1
ATOM 1896 O O . ARG A 1 231 ? -0.019 9.087 -4.196 1.00 60.75 231 ARG A O 1
ATOM 1903 N N . MET A 1 232 ? 2.176 8.635 -4.414 1.00 54.41 232 MET A N 1
ATOM 1904 C CA . MET A 1 232 ? 2.111 8.005 -5.737 1.00 54.41 232 MET A CA 1
ATOM 1905 C C . MET A 1 232 ? 1.944 6.481 -5.667 1.00 54.41 232 MET A C 1
ATOM 1907 O O . MET A 1 232 ? 1.843 5.826 -6.703 1.00 54.41 232 MET A O 1
ATOM 1911 N N . ASP A 1 233 ? 1.939 5.885 -4.468 1.00 61.41 233 ASP A N 1
ATOM 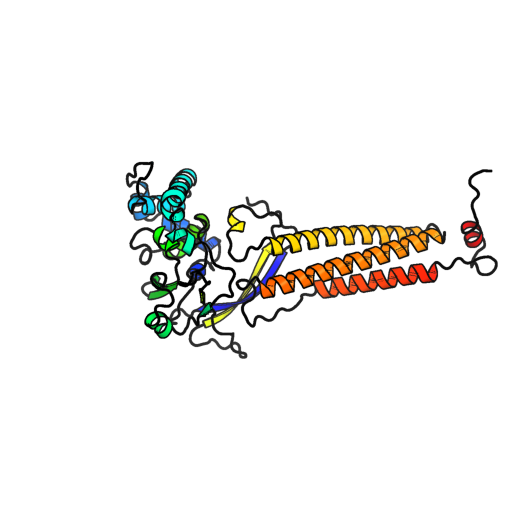1912 C CA . ASP A 1 233 ? 1.688 4.451 -4.340 1.00 61.41 233 ASP A CA 1
ATOM 1913 C C . ASP A 1 233 ? 0.202 4.164 -4.665 1.00 61.41 233 ASP A C 1
ATOM 1915 O O . ASP A 1 233 ? -0.679 4.789 -4.086 1.00 61.41 233 ASP A O 1
ATOM 1919 N N . PRO A 1 234 ? -0.127 3.186 -5.529 1.00 57.09 234 PRO A N 1
ATOM 1920 C CA . PRO A 1 234 ? -1.506 2.932 -5.981 1.00 57.09 234 PRO A CA 1
ATOM 1921 C C . PRO A 1 234 ? -2.443 2.379 -4.892 1.00 57.09 234 PRO A C 1
ATOM 1923 O O . PRO A 1 234 ? -3.631 2.200 -5.125 1.00 57.09 234 PRO A O 1
ATOM 1926 N N . GLY A 1 235 ? -1.912 2.067 -3.706 1.00 61.94 235 GLY A N 1
ATOM 1927 C CA . GLY A 1 235 ? -2.703 1.744 -2.515 1.00 61.94 235 GLY A CA 1
ATOM 1928 C C . GLY A 1 235 ? -2.915 2.941 -1.586 1.00 61.94 235 GLY A C 1
ATOM 1929 O O . GLY A 1 235 ? -3.340 2.744 -0.450 1.00 61.94 235 GLY A O 1
ATOM 1930 N N . PHE A 1 236 ? -2.539 4.146 -2.017 1.00 67.50 236 PHE A N 1
ATOM 1931 C CA . PHE A 1 236 ? -2.686 5.378 -1.263 1.00 67.50 236 PHE A CA 1
ATOM 1932 C C . PHE A 1 236 ? -3.976 6.090 -1.675 1.00 67.50 236 PHE A C 1
ATOM 1934 O O . PHE A 1 236 ? -4.151 6.441 -2.837 1.00 67.50 236 PHE A O 1
ATOM 1941 N N . ASP A 1 237 ? -4.862 6.318 -0.708 1.00 75.06 237 ASP A N 1
ATOM 1942 C CA . ASP A 1 237 ? -6.131 7.013 -0.913 1.00 75.06 237 ASP A CA 1
ATOM 1943 C C . ASP A 1 237 ? -6.287 8.123 0.136 1.00 75.06 237 ASP A C 1
ATOM 1945 O O . ASP A 1 237 ? -6.095 7.901 1.337 1.00 75.06 237 ASP A O 1
ATOM 1949 N N . TRP A 1 238 ? -6.624 9.326 -0.329 1.00 77.25 238 TRP A N 1
ATOM 1950 C CA . TRP A 1 238 ? -6.854 10.502 0.508 1.00 77.25 238 TRP A CA 1
ATOM 1951 C C . TRP A 1 238 ? -8.022 10.300 1.469 1.00 77.25 238 TRP A C 1
ATOM 1953 O O . TRP A 1 238 ? -7.899 10.629 2.648 1.00 77.25 238 TRP A O 1
ATOM 1963 N N . THR A 1 239 ? -9.104 9.677 1.002 1.00 83.56 239 THR A N 1
ATOM 1964 C CA . THR A 1 239 ? -10.299 9.421 1.811 1.00 83.56 239 THR A CA 1
ATOM 1965 C C . THR A 1 239 ? -9.976 8.481 2.969 1.00 83.56 239 THR A C 1
ATOM 1967 O O . THR A 1 239 ? -10.338 8.734 4.119 1.00 83.56 239 THR A O 1
ATOM 1970 N N . LEU A 1 240 ? -9.209 7.421 2.692 1.00 83.38 240 LEU A N 1
ATOM 1971 C CA . LEU A 1 240 ? -8.745 6.490 3.719 1.00 83.38 240 LEU A CA 1
ATOM 1972 C C . LEU A 1 240 ? -7.834 7.182 4.741 1.00 83.38 240 LEU A C 1
ATOM 1974 O O . LEU A 1 240 ? -7.941 6.935 5.944 1.00 83.38 240 LEU A O 1
ATOM 1978 N N . MET A 1 241 ? -6.944 8.062 4.279 1.00 83.12 241 MET A N 1
ATOM 1979 C CA . MET A 1 241 ? -6.072 8.826 5.169 1.00 83.12 241 MET A CA 1
ATOM 1980 C C . MET A 1 241 ? -6.852 9.762 6.088 1.00 83.12 241 MET A C 1
ATOM 1982 O O . MET A 1 241 ? -6.509 9.874 7.267 1.00 83.12 241 MET A O 1
ATOM 1986 N N . ASP A 1 242 ? -7.906 10.397 5.587 1.00 87.06 242 ASP A N 1
ATOM 1987 C CA . ASP A 1 242 ? -8.756 11.259 6.401 1.00 87.06 242 ASP A CA 1
ATOM 1988 C C . ASP A 1 242 ? -9.542 10.451 7.440 1.00 87.06 242 ASP A C 1
ATOM 1990 O O . ASP A 1 242 ? -9.568 10.844 8.607 1.00 87.06 242 ASP A O 1
ATOM 1994 N N . TYR A 1 243 ? -10.032 9.252 7.097 1.00 88.00 243 TYR A N 1
ATOM 1995 C CA . TYR A 1 243 ? -10.601 8.329 8.087 1.00 88.00 243 TYR A CA 1
ATOM 1996 C C . TYR A 1 243 ? -9.609 7.975 9.202 1.00 88.00 243 TYR A C 1
ATOM 1998 O O . TYR A 1 243 ? -9.958 8.043 10.383 1.00 88.00 243 TYR A O 1
ATOM 2006 N N . ILE A 1 244 ? -8.360 7.647 8.855 1.00 85.56 244 ILE A N 1
ATOM 2007 C CA . ILE A 1 244 ? -7.315 7.315 9.837 1.00 85.56 244 ILE A CA 1
ATOM 2008 C C . ILE A 1 244 ? -7.003 8.518 10.741 1.00 85.56 244 ILE A C 1
ATOM 2010 O O . ILE A 1 244 ? -6.866 8.361 11.958 1.00 85.56 244 ILE A O 1
ATOM 2014 N N . ARG A 1 245 ? -6.906 9.729 10.177 1.00 87.00 245 ARG A N 1
ATOM 2015 C CA . ARG A 1 245 ? -6.665 10.966 10.942 1.00 87.00 245 ARG A CA 1
ATOM 2016 C C . ARG A 1 245 ? -7.818 11.270 11.894 1.00 87.00 245 ARG A C 1
ATOM 2018 O O . ARG A 1 245 ? -7.572 11.589 13.061 1.00 87.00 245 ARG A O 1
ATOM 2025 N N . SER A 1 246 ? -9.059 11.133 11.431 1.00 90.00 246 SER A N 1
ATOM 2026 C CA . SER A 1 246 ? -10.254 11.302 12.259 1.00 90.00 246 SER A CA 1
ATOM 2027 C C . SER A 1 246 ? -10.293 10.267 13.380 1.00 90.00 246 SER A C 1
ATOM 2029 O O . SER A 1 246 ? -10.476 10.639 14.538 1.00 90.00 246 SER A O 1
ATOM 2031 N N . GLN A 1 247 ? -10.029 8.992 13.078 1.00 89.19 247 GLN A N 1
ATOM 2032 C CA . GLN A 1 247 ? -9.968 7.925 14.077 1.00 89.19 247 GLN A CA 1
ATOM 2033 C C . GLN A 1 247 ? -8.928 8.227 15.163 1.00 89.19 247 GLN A C 1
ATOM 2035 O O . GLN A 1 247 ? -9.233 8.118 16.351 1.00 89.19 247 GLN A O 1
ATOM 2040 N N . ALA A 1 248 ? -7.715 8.634 14.778 1.00 88.31 248 ALA A N 1
ATOM 2041 C CA . ALA A 1 248 ? -6.658 8.972 15.728 1.00 88.31 248 ALA A CA 1
ATOM 2042 C C . ALA A 1 248 ? -7.031 10.179 16.604 1.00 88.31 248 ALA A C 1
ATOM 2044 O O . ALA A 1 248 ? -6.838 10.145 17.818 1.00 88.31 248 ALA A O 1
ATOM 2045 N N . SER A 1 249 ? -7.620 11.216 16.003 1.00 90.56 249 SER A N 1
ATOM 2046 C CA . SER A 1 249 ? -8.050 12.429 16.710 1.00 90.56 249 SER A CA 1
ATOM 2047 C C . SER A 1 249 ? -9.134 12.122 17.746 1.00 90.56 249 SER A C 1
ATOM 2049 O O . SER A 1 249 ? -9.002 12.493 18.913 1.00 90.56 249 SER A O 1
ATOM 2051 N N . PHE A 1 250 ? -10.171 11.373 17.357 1.00 91.31 250 PHE A N 1
ATOM 2052 C CA . PHE A 1 250 ? -11.240 10.970 18.272 1.00 91.31 250 PHE A CA 1
ATOM 2053 C C . PHE A 1 250 ? -10.759 9.995 19.349 1.00 91.31 250 PHE A C 1
ATOM 2055 O O . PHE A 1 250 ? -11.203 10.098 20.493 1.00 91.31 250 PHE A O 1
ATOM 2062 N N . ALA A 1 251 ? -9.824 9.093 19.036 1.00 91.00 251 ALA A N 1
ATOM 2063 C CA . ALA A 1 251 ? -9.231 8.204 20.032 1.00 91.00 251 ALA A CA 1
ATOM 2064 C C . ALA A 1 251 ? -8.479 8.994 21.117 1.00 91.00 251 ALA A C 1
ATOM 2066 O O . ALA A 1 251 ? -8.680 8.738 22.304 1.00 91.00 251 ALA A O 1
ATOM 2067 N N . CYS A 1 252 ? -7.685 10.000 20.733 1.00 91.56 252 CYS A N 1
ATOM 2068 C CA . CYS A 1 252 ? -7.012 10.885 21.687 1.00 91.56 252 CYS A CA 1
ATOM 2069 C C . CYS A 1 252 ? -8.017 11.634 22.574 1.00 91.56 252 CYS A C 1
ATOM 2071 O O . CYS A 1 252 ? -7.873 11.626 23.795 1.00 91.56 252 CYS A O 1
ATOM 2073 N N . ILE A 1 253 ? -9.059 12.232 21.982 1.00 92.88 253 ILE A N 1
ATOM 2074 C CA . ILE A 1 253 ? -10.116 12.935 22.731 1.00 92.88 253 ILE A CA 1
ATOM 2075 C C . ILE A 1 253 ? -10.797 11.986 23.720 1.00 92.88 253 ILE A C 1
ATOM 2077 O O . ILE A 1 253 ? -10.956 12.335 24.886 1.00 92.88 253 ILE A O 1
ATOM 2081 N N . THR A 1 254 ? -11.142 10.774 23.282 1.00 92.94 254 THR A N 1
ATOM 2082 C CA . THR A 1 254 ? -11.787 9.761 24.129 1.00 92.94 254 THR A CA 1
ATOM 2083 C C . THR A 1 254 ? -10.920 9.452 25.349 1.00 92.94 254 THR A C 1
ATOM 2085 O O . THR A 1 254 ? -11.406 9.518 26.473 1.00 92.94 254 THR A O 1
ATOM 2088 N N . VAL A 1 255 ? -9.615 9.217 25.161 1.00 93.00 255 VAL A N 1
ATOM 2089 C CA . VAL A 1 255 ? -8.680 8.971 26.273 1.00 93.00 255 VAL A CA 1
ATOM 2090 C C . VAL A 1 255 ? -8.630 10.155 27.245 1.00 93.00 255 VAL A C 1
ATOM 2092 O O . VAL A 1 255 ? -8.690 9.945 28.456 1.00 93.00 255 VAL A O 1
ATOM 2095 N N . PHE A 1 256 ? -8.578 11.397 26.751 1.00 94.56 256 PHE A N 1
ATOM 2096 C CA . PHE A 1 256 ? -8.614 12.581 27.618 1.00 94.56 256 PHE A CA 1
ATOM 2097 C C . PHE A 1 256 ? -9.908 12.667 28.436 1.00 94.56 256 PHE A C 1
ATOM 2099 O O . PHE A 1 256 ? -9.854 12.918 29.640 1.00 94.56 256 PHE A O 1
ATOM 2106 N N . VAL A 1 257 ? -11.062 12.420 27.813 1.00 93.69 257 VAL A N 1
ATOM 2107 C CA . VAL A 1 257 ? -12.363 12.439 28.500 1.00 93.69 257 VAL A CA 1
ATOM 2108 C C . VAL A 1 257 ? -12.444 11.326 29.548 1.00 93.69 257 VAL A C 1
ATOM 2110 O O . VAL A 1 257 ? -12.911 11.576 30.655 1.00 93.69 257 VAL A O 1
ATOM 2113 N N . MET A 1 258 ? -11.921 10.133 29.260 1.00 93.12 258 MET A N 1
ATOM 2114 C CA . MET A 1 258 ? -11.869 9.024 30.223 1.00 93.12 258 MET A CA 1
ATOM 2115 C C . MET A 1 258 ? -10.977 9.331 31.429 1.00 93.12 258 MET A C 1
ATOM 2117 O O . MET A 1 258 ? -11.329 8.994 32.561 1.00 93.12 258 MET A O 1
ATOM 2121 N N . ILE A 1 259 ? -9.833 9.991 31.214 1.00 94.19 259 ILE A N 1
ATOM 2122 C CA . ILE A 1 259 ? -8.959 10.439 32.308 1.00 94.19 259 ILE A CA 1
ATOM 2123 C C . ILE A 1 259 ? -9.702 11.457 33.178 1.00 94.19 259 ILE A C 1
ATOM 2125 O O . ILE A 1 259 ? -9.701 11.324 34.401 1.00 94.19 259 ILE A O 1
ATOM 2129 N N . LEU A 1 260 ? -10.387 12.431 32.569 1.00 91.44 260 LEU A N 1
ATOM 2130 C CA . LEU A 1 260 ? -11.206 13.397 33.305 1.00 91.44 260 LEU A CA 1
ATOM 2131 C C . LEU A 1 260 ? -12.327 12.703 34.093 1.00 91.44 260 LEU A C 1
ATOM 2133 O O . LEU A 1 260 ? -12.477 12.976 35.282 1.00 91.44 260 LEU A O 1
ATOM 2137 N N . GLY A 1 261 ? -13.060 11.771 33.476 1.00 89.50 261 GLY A N 1
ATOM 2138 C CA . GLY A 1 261 ? -14.111 10.982 34.133 1.00 89.50 261 GLY A CA 1
ATOM 2139 C C . GLY A 1 261 ? -13.583 10.189 35.328 1.00 89.50 261 GLY A C 1
ATOM 2140 O O . GLY A 1 261 ? -14.171 10.215 36.412 1.00 89.50 261 GLY A O 1
ATOM 2141 N N . SER A 1 262 ? -12.393 9.600 35.188 1.00 89.56 262 SER A N 1
ATOM 2142 C CA . SER A 1 262 ? -11.707 8.889 36.272 1.00 89.56 262 SER A CA 1
ATOM 2143 C C . SER A 1 262 ? -11.323 9.827 37.423 1.00 89.56 262 SER A C 1
ATOM 2145 O O . SER A 1 262 ? -11.582 9.515 38.584 1.00 89.56 262 SER A O 1
ATOM 2147 N N . VAL A 1 263 ? -10.756 11.003 37.127 1.00 90.94 263 VAL A N 1
ATOM 2148 C CA . VAL A 1 263 ? -10.391 12.007 38.144 1.00 90.94 263 VAL A CA 1
ATOM 2149 C C . VAL A 1 263 ? -11.627 12.509 38.891 1.00 90.94 263 VAL A C 1
ATOM 2151 O O . VAL A 1 263 ? -11.616 12.563 40.122 1.00 90.94 263 VAL A O 1
ATOM 2154 N N . PHE A 1 264 ? -12.715 12.820 38.180 1.00 87.31 264 PHE A N 1
ATOM 2155 C CA . PHE A 1 264 ? -13.972 13.229 38.810 1.00 87.31 264 PHE A CA 1
ATOM 2156 C C . PHE A 1 264 ? -14.589 12.107 39.645 1.00 87.31 264 PHE A C 1
ATOM 2158 O O . PHE A 1 264 ? -15.086 12.370 40.739 1.00 87.31 264 PHE A O 1
ATOM 2165 N N . SER A 1 265 ? -14.492 10.858 39.193 1.00 86.94 265 SER A N 1
ATOM 2166 C CA . SER A 1 265 ? -14.930 9.694 39.963 1.00 86.94 265 SER A CA 1
ATOM 2167 C C . SER A 1 265 ? -14.162 9.568 41.281 1.00 86.94 265 SER A C 1
ATOM 2169 O O . SER A 1 265 ? -14.786 9.472 42.337 1.00 86.94 265 SER A O 1
ATOM 2171 N N . PHE A 1 266 ? -12.828 9.681 41.271 1.00 87.12 266 PHE A N 1
ATOM 2172 C CA . PHE A 1 266 ? -12.035 9.691 42.509 1.00 87.12 266 PHE A CA 1
ATOM 2173 C C . PHE A 1 266 ? -12.366 10.880 43.416 1.00 87.12 266 PHE A C 1
ATOM 2175 O O . PHE A 1 266 ? -12.472 10.727 44.634 1.00 87.12 266 PHE A O 1
ATOM 2182 N N . TYR A 1 267 ? -12.592 12.054 42.829 1.00 86.19 267 TYR A N 1
ATOM 2183 C CA . TYR A 1 267 ? -12.955 13.256 43.572 1.00 86.19 267 TYR A CA 1
ATOM 2184 C C . TYR A 1 267 ? -14.286 13.108 44.330 1.00 86.19 267 TYR A C 1
ATOM 2186 O O . TYR A 1 267 ? -14.434 13.650 45.428 1.00 86.19 267 TYR A O 1
ATOM 2194 N N . THR A 1 268 ? -15.236 12.318 43.809 1.00 83.31 268 THR A N 1
ATOM 2195 C CA . THR A 1 268 ? -16.516 12.060 44.499 1.00 83.31 268 THR A CA 1
ATOM 2196 C C . THR A 1 268 ? -16.370 11.285 45.808 1.00 83.31 268 THR A C 1
ATOM 2198 O O . THR A 1 268 ? -17.246 11.393 46.667 1.00 83.31 268 THR A O 1
ATOM 2201 N N . PHE A 1 269 ? -15.278 10.534 45.994 1.00 79.81 269 PHE A N 1
ATOM 2202 C CA . PHE A 1 269 ? -14.998 9.871 47.270 1.00 79.81 269 PHE A CA 1
ATOM 2203 C C . PHE A 1 269 ? -14.488 10.849 48.331 1.00 79.81 269 PHE A C 1
ATOM 2205 O O . PHE A 1 269 ? -14.754 10.646 49.510 1.00 79.81 269 PHE A O 1
ATOM 2212 N N . GLN A 1 270 ? -13.793 11.915 47.922 1.00 79.00 270 GLN A N 1
ATOM 2213 C CA . GLN A 1 270 ? -13.301 12.944 48.843 1.00 79.00 270 GLN A CA 1
ATOM 2214 C C . GLN A 1 270 ? -14.382 13.967 49.206 1.00 79.00 270 GLN A C 1
ATOM 2216 O O . GLN A 1 270 ? -14.418 14.442 50.335 1.00 79.00 270 GLN A O 1
ATOM 2221 N N . ASN A 1 271 ? -15.273 14.301 48.266 1.00 73.25 271 ASN A N 1
ATOM 2222 C CA . ASN A 1 271 ? -16.341 15.277 48.474 1.00 73.25 271 ASN A CA 1
ATOM 2223 C C . ASN A 1 271 ? -17.709 14.634 48.186 1.00 73.25 271 ASN A C 1
ATOM 2225 O O . ASN A 1 271 ? -18.075 14.496 47.015 1.00 73.25 271 ASN A O 1
ATOM 2229 N N . PRO A 1 272 ? -18.511 14.284 49.213 1.00 66.12 272 PRO A N 1
ATOM 2230 C CA . PRO A 1 272 ? -19.717 13.468 49.045 1.00 66.12 272 PRO A CA 1
ATOM 2231 C C . PRO A 1 272 ? -20.896 14.179 48.356 1.00 66.12 272 PRO A C 1
ATOM 2233 O O . PRO A 1 272 ? -21.950 13.559 48.193 1.00 66.12 272 PRO A O 1
ATOM 2236 N N . ARG A 1 273 ? -20.734 15.438 47.915 1.00 71.75 273 ARG A N 1
ATOM 2237 C CA . ARG A 1 273 ? -21.796 16.229 47.273 1.00 71.75 273 ARG A CA 1
ATOM 2238 C C . ARG A 1 273 ? -22.393 15.492 46.073 1.00 71.75 273 ARG A C 1
ATOM 2240 O O . ARG A 1 273 ? -21.693 15.149 45.115 1.00 71.75 273 ARG A O 1
ATOM 2247 N N . TYR A 1 274 ? -23.718 15.350 46.070 1.00 71.75 274 TYR A N 1
ATOM 2248 C CA . TYR A 1 274 ? -24.466 14.663 45.008 1.00 71.75 274 TYR A CA 1
ATOM 2249 C C . TYR A 1 274 ? -24.219 15.214 43.592 1.00 71.75 274 TYR A C 1
ATOM 2251 O O . TYR A 1 274 ? -24.256 14.453 42.623 1.00 71.75 274 TYR A O 1
ATOM 2259 N N . MET A 1 275 ? -23.932 16.514 43.463 1.00 77.56 275 MET A N 1
ATOM 2260 C CA . MET A 1 275 ? -23.697 17.182 42.178 1.00 77.56 275 MET A CA 1
ATOM 2261 C C . MET A 1 275 ? -22.459 16.640 41.446 1.00 77.56 275 MET A C 1
ATOM 2263 O O . MET A 1 275 ? -22.518 16.433 40.234 1.00 77.56 275 MET A O 1
ATOM 2267 N N . PHE A 1 276 ? -21.375 16.327 42.166 1.00 81.50 276 PHE A N 1
ATOM 2268 C CA . PHE A 1 276 ? -20.161 15.777 41.552 1.00 81.50 276 PHE A CA 1
ATOM 2269 C C . PHE A 1 276 ? -20.375 14.356 41.024 1.00 81.50 276 PHE A C 1
ATOM 2271 O O . PHE A 1 276 ? -19.820 14.006 39.989 1.00 81.50 276 PHE A O 1
ATOM 2278 N N . LYS A 1 277 ? -21.247 13.566 41.666 1.00 82.44 277 LYS A N 1
ATOM 2279 C CA . LYS A 1 277 ? -21.604 12.218 41.189 1.00 82.44 277 LYS A CA 1
ATOM 2280 C C . LYS A 1 277 ? -22.357 12.260 39.854 1.00 82.44 277 LYS A C 1
ATOM 2282 O O . LYS A 1 277 ? -22.130 11.408 39.004 1.00 82.44 277 LYS A O 1
ATOM 2287 N N . ARG A 1 278 ? -23.209 13.274 39.636 1.00 87.19 278 ARG A N 1
ATOM 2288 C CA . ARG A 1 278 ? -23.889 13.482 38.337 1.00 87.19 278 ARG A CA 1
ATOM 2289 C C . ARG A 1 278 ? -22.921 13.913 37.256 1.00 87.19 278 ARG A C 1
ATOM 2291 O O . ARG A 1 278 ? -23.031 13.448 36.129 1.00 87.19 278 ARG A O 1
ATOM 2298 N N . LEU A 1 279 ? -21.994 14.801 37.611 1.00 87.56 279 LEU A N 1
ATOM 2299 C CA . LEU A 1 279 ? -20.975 15.278 36.688 1.00 87.56 279 LEU A CA 1
ATOM 2300 C C . LEU A 1 279 ? -20.069 14.126 36.236 1.00 87.56 279 LEU A C 1
ATOM 2302 O O . LEU A 1 279 ? -19.881 13.958 35.037 1.00 87.56 279 LEU A O 1
ATOM 2306 N N . ALA A 1 280 ? -19.589 13.297 37.171 1.00 88.56 280 ALA A N 1
ATOM 2307 C CA . ALA A 1 280 ? -18.786 12.113 36.863 1.00 88.56 280 ALA A CA 1
ATOM 2308 C C . ALA A 1 280 ? -19.539 11.142 35.936 1.00 88.56 280 ALA A C 1
ATOM 2310 O O . ALA A 1 280 ? -19.041 10.814 34.863 1.00 88.56 280 ALA A O 1
ATOM 2311 N N . GLY A 1 281 ? -20.786 10.787 36.275 1.00 88.94 281 GLY A N 1
ATOM 2312 C CA . GLY A 1 281 ? -21.604 9.916 35.426 1.00 88.94 281 GLY A CA 1
ATOM 2313 C C . GLY A 1 281 ? -21.888 10.501 34.036 1.00 88.94 281 GLY A C 1
ATOM 2314 O O . GLY A 1 281 ? -21.888 9.773 33.048 1.00 88.94 281 GLY A O 1
ATOM 2315 N N . GLY A 1 282 ? -22.081 11.820 33.936 1.00 91.31 282 GLY A N 1
ATOM 2316 C CA . GLY A 1 282 ? -22.235 12.509 32.655 1.00 91.31 282 GLY A CA 1
ATOM 2317 C C . GLY A 1 282 ? -20.974 12.443 31.790 1.00 91.31 282 GLY A C 1
ATOM 2318 O O . GLY A 1 282 ? -21.073 12.176 30.596 1.00 91.31 282 GLY A O 1
ATOM 2319 N N . ILE A 1 283 ? -19.794 12.635 32.385 1.00 93.75 283 ILE A N 1
ATOM 2320 C CA . ILE A 1 283 ? -18.511 12.550 31.672 1.00 93.75 283 ILE A CA 1
ATOM 2321 C C . ILE A 1 283 ? -18.245 11.116 31.200 1.00 93.75 283 ILE A C 1
ATOM 2323 O O . ILE A 1 283 ? -17.846 10.938 30.052 1.00 93.75 283 ILE A O 1
ATOM 2327 N N . ASP A 1 284 ? -18.544 10.101 32.014 1.00 92.88 284 ASP A N 1
ATOM 2328 C CA . ASP A 1 284 ? -18.413 8.691 31.617 1.00 92.88 284 ASP A CA 1
ATOM 2329 C C . ASP A 1 284 ? -19.360 8.326 30.457 1.00 92.88 284 ASP A C 1
ATOM 2331 O O . ASP A 1 284 ? -18.973 7.608 29.534 1.00 92.88 284 ASP A O 1
ATOM 2335 N N . LEU A 1 285 ? -20.584 8.874 30.425 1.00 94.00 285 LEU A N 1
ATOM 2336 C CA . LEU A 1 285 ? -21.483 8.708 29.274 1.00 94.00 285 LEU A CA 1
ATOM 2337 C C . LEU A 1 285 ? -20.954 9.402 28.010 1.00 94.00 285 LEU A C 1
ATOM 2339 O O . LEU A 1 285 ? -21.105 8.866 26.910 1.00 94.00 285 LEU A O 1
ATOM 2343 N N . VAL A 1 286 ? -20.314 10.567 28.145 1.00 94.44 286 VAL A N 1
ATOM 2344 C CA . VAL A 1 286 ? -19.639 11.243 27.023 1.00 94.44 286 VAL A CA 1
ATOM 2345 C C . VAL A 1 286 ? -18.410 10.445 26.564 1.00 94.44 286 VAL A C 1
ATOM 2347 O O . VAL A 1 286 ? -18.150 10.333 25.365 1.00 94.44 286 VAL A O 1
ATOM 2350 N N . ALA A 1 287 ? -17.672 9.819 27.483 1.00 94.00 287 ALA A N 1
ATOM 2351 C CA . ALA A 1 287 ? -16.584 8.905 27.142 1.00 94.00 287 ALA A CA 1
ATOM 2352 C C . ALA A 1 287 ? -17.103 7.679 26.369 1.00 94.00 287 ALA A C 1
ATOM 2354 O O . ALA A 1 287 ? -16.521 7.281 25.361 1.00 94.00 287 ALA A O 1
ATOM 2355 N N . ALA A 1 288 ? -18.240 7.111 26.783 1.00 94.81 288 ALA A N 1
ATOM 2356 C CA . ALA A 1 288 ? -18.875 6.005 26.072 1.00 94.81 288 ALA A CA 1
ATOM 2357 C C . ALA A 1 288 ? -19.334 6.417 24.661 1.00 94.81 288 ALA A C 1
ATOM 2359 O O . ALA A 1 288 ? -19.080 5.698 23.693 1.00 94.81 288 ALA A O 1
ATOM 2360 N N . SER A 1 289 ? -19.965 7.585 24.504 1.00 94.19 289 SER A N 1
ATOM 2361 C CA . SER A 1 289 ? -20.422 8.050 23.187 1.00 94.19 289 SER A CA 1
ATOM 2362 C C . SER A 1 289 ? -19.255 8.324 22.234 1.00 94.19 289 SER A C 1
ATOM 2364 O O . SER A 1 289 ? -19.298 7.912 21.076 1.00 94.19 289 SER A O 1
ATOM 2366 N N . THR A 1 290 ? -18.175 8.937 22.723 1.00 93.62 290 THR A N 1
ATOM 2367 C CA . THR A 1 290 ? -16.961 9.184 21.926 1.00 93.62 290 THR A CA 1
ATOM 2368 C C . THR A 1 290 ? -16.253 7.883 21.530 1.00 93.62 290 THR A C 1
ATOM 2370 O O . THR A 1 290 ? -15.876 7.736 20.366 1.00 93.62 290 THR A O 1
ATOM 2373 N N . ALA A 1 291 ? -16.183 6.885 22.419 1.00 93.44 291 ALA A N 1
ATOM 2374 C CA . ALA A 1 291 ? -15.681 5.549 22.082 1.00 93.44 291 ALA A CA 1
ATOM 2375 C C . ALA A 1 291 ? -16.523 4.854 20.991 1.00 93.44 291 ALA A C 1
ATOM 2377 O O . ALA A 1 291 ? -15.969 4.216 20.091 1.00 93.44 291 ALA A O 1
ATOM 2378 N N . MET A 1 292 ? -17.852 5.010 21.027 1.00 94.50 292 MET A N 1
ATOM 2379 C CA . MET A 1 292 ? -18.747 4.474 19.995 1.00 94.50 292 MET A CA 1
ATOM 2380 C C . MET A 1 292 ? -18.515 5.139 18.630 1.00 94.50 292 MET A C 1
ATOM 2382 O O . MET A 1 292 ? -18.487 4.452 17.609 1.00 94.50 292 MET A O 1
ATOM 2386 N N . VAL A 1 293 ? -18.290 6.457 18.599 1.00 94.25 293 VAL A N 1
ATOM 2387 C CA . VAL A 1 293 ? -17.951 7.183 17.362 1.00 94.25 293 VAL A CA 1
ATOM 2388 C C . VAL A 1 293 ? -16.648 6.654 16.758 1.00 94.25 293 VAL A C 1
ATOM 2390 O O . VAL A 1 293 ? -16.593 6.402 15.557 1.00 94.25 293 VAL A O 1
ATOM 2393 N N . VAL A 1 294 ? -15.616 6.409 17.573 1.00 92.94 294 VAL A N 1
ATOM 2394 C CA . VAL A 1 294 ? -14.348 5.823 17.094 1.00 92.94 294 VAL A CA 1
ATOM 2395 C C . VAL A 1 294 ? -14.574 4.449 16.452 1.00 92.94 294 VAL A C 1
ATOM 2397 O O . VAL A 1 294 ? -14.019 4.176 15.388 1.00 92.94 294 VAL A O 1
ATOM 2400 N N . LEU A 1 295 ? -15.408 3.596 17.060 1.00 92.94 295 LEU A N 1
ATOM 2401 C CA . LEU A 1 295 ? -15.767 2.287 16.502 1.00 92.94 295 LEU A CA 1
ATOM 2402 C C . LEU A 1 295 ? -16.508 2.408 15.163 1.00 92.94 295 LEU A C 1
ATOM 2404 O O . LEU A 1 295 ? -16.194 1.678 14.226 1.00 92.94 295 LEU A O 1
ATOM 2408 N N . GLN A 1 296 ? -17.454 3.342 15.047 1.00 93.38 296 GLN A N 1
ATOM 2409 C CA . GLN A 1 296 ? -18.182 3.580 13.797 1.00 93.38 296 GLN A CA 1
ATOM 2410 C C . GLN A 1 296 ? -17.261 4.070 12.678 1.00 93.38 296 GLN A C 1
ATOM 2412 O O . GLN A 1 296 ? -17.321 3.545 11.568 1.00 93.38 296 GLN A O 1
ATOM 2417 N N . VAL A 1 297 ? -16.374 5.028 12.972 1.00 92.44 297 VAL A N 1
ATOM 2418 C CA . VAL A 1 297 ? -15.381 5.526 12.006 1.00 92.44 297 VAL A CA 1
ATOM 2419 C C . VAL A 1 297 ? -14.447 4.398 11.564 1.00 92.44 297 VAL A C 1
ATOM 2421 O O . VAL A 1 297 ? -14.149 4.284 10.377 1.00 92.44 297 VAL A O 1
ATOM 2424 N N . LEU A 1 298 ? -14.037 3.520 12.487 1.00 89.94 298 LEU A N 1
ATOM 2425 C CA . LEU A 1 298 ? -13.222 2.353 12.156 1.00 89.94 298 LEU A CA 1
ATOM 2426 C C . LEU A 1 298 ? -13.954 1.407 11.192 1.00 89.94 298 LEU A C 1
ATOM 2428 O O . LEU A 1 298 ? -13.370 1.015 10.184 1.00 89.94 298 LEU A O 1
ATOM 2432 N N . PHE A 1 299 ? -15.212 1.047 11.463 1.00 90.38 299 PHE A N 1
ATOM 2433 C CA . PHE A 1 299 ? -15.969 0.157 10.576 1.00 90.38 299 PHE A CA 1
ATOM 2434 C C . PHE A 1 299 ? -16.221 0.785 9.203 1.00 90.38 299 PHE A C 1
ATOM 2436 O O . PHE A 1 299 ? -15.946 0.139 8.197 1.00 90.38 299 PHE A O 1
ATOM 2443 N N . ALA A 1 300 ? -16.594 2.066 9.155 1.00 90.44 300 ALA A N 1
ATOM 2444 C CA . ALA A 1 300 ? -16.739 2.800 7.900 1.00 90.44 300 ALA A CA 1
ATOM 2445 C C . ALA A 1 300 ? -15.430 2.827 7.091 1.00 90.44 300 ALA A C 1
ATOM 2447 O O . ALA A 1 300 ? -15.447 2.610 5.882 1.00 90.44 300 ALA A O 1
ATOM 2448 N N . SER A 1 301 ? -14.281 3.017 7.753 1.00 88.06 301 SER A N 1
ATOM 2449 C CA . SER A 1 301 ? -12.975 2.980 7.080 1.00 88.06 301 SER A CA 1
ATOM 2450 C C . SER A 1 301 ? -12.674 1.603 6.479 1.00 88.06 301 SER A C 1
ATOM 2452 O O . SER A 1 301 ? -12.113 1.504 5.389 1.00 88.06 301 SER A O 1
ATOM 2454 N N . VAL A 1 302 ? -13.077 0.529 7.161 1.00 85.06 302 VAL A N 1
ATOM 2455 C CA . VAL A 1 302 ? -12.872 -0.851 6.713 1.00 85.06 302 VAL A CA 1
ATOM 2456 C C . VAL A 1 302 ? -13.757 -1.179 5.515 1.00 85.06 302 VAL A C 1
ATOM 2458 O O . VAL A 1 302 ? -13.248 -1.723 4.534 1.00 85.06 302 VAL A O 1
ATOM 2461 N N . ASP A 1 303 ? -15.037 -0.816 5.573 1.00 86.12 303 ASP A N 1
ATOM 2462 C CA . ASP A 1 303 ? -15.982 -1.014 4.471 1.00 86.12 303 ASP A CA 1
ATOM 2463 C C . ASP A 1 303 ? -15.539 -0.224 3.235 1.00 86.12 303 ASP A C 1
ATOM 2465 O O . ASP A 1 303 ? -15.418 -0.791 2.148 1.00 86.12 303 ASP A O 1
ATOM 2469 N N . TYR A 1 304 ? -15.135 1.036 3.424 1.00 85.94 304 TYR A N 1
ATOM 2470 C CA . TYR A 1 304 ? -14.562 1.856 2.360 1.00 85.94 304 TYR A CA 1
ATOM 2471 C C . TYR A 1 304 ? -13.326 1.198 1.727 1.00 85.94 304 TYR A C 1
ATOM 2473 O O . TYR A 1 304 ? -13.227 1.091 0.503 1.00 85.94 304 TYR A O 1
ATOM 2481 N N . THR A 1 305 ? -12.400 0.690 2.551 1.00 79.50 305 THR A N 1
ATOM 2482 C CA . THR A 1 305 ? -11.174 0.049 2.050 1.00 79.50 305 THR A CA 1
ATOM 2483 C C . THR A 1 305 ? -11.469 -1.251 1.296 1.00 79.50 305 THR A C 1
ATOM 2485 O O . THR A 1 305 ? -10.743 -1.597 0.364 1.00 79.50 305 THR A O 1
ATOM 2488 N N . LYS A 1 306 ? -12.522 -1.981 1.677 1.00 78.06 306 LYS A N 1
ATOM 2489 C CA . LYS A 1 306 ? -12.955 -3.206 0.994 1.00 78.06 306 LYS A CA 1
ATOM 2490 C C . LYS A 1 306 ? -13.524 -2.917 -0.395 1.00 78.06 306 LYS A C 1
ATOM 2492 O O . LYS A 1 306 ? -13.312 -3.713 -1.304 1.00 78.06 306 LYS A O 1
ATOM 2497 N N . GLU A 1 307 ? -14.239 -1.809 -0.549 1.00 77.44 307 GLU A N 1
ATOM 2498 C CA . GLU A 1 307 ? -14.886 -1.435 -1.810 1.00 77.44 307 GLU A CA 1
ATOM 2499 C C . GLU A 1 307 ? -13.925 -0.750 -2.789 1.00 77.44 307 GLU A C 1
ATOM 2501 O O . GLU A 1 307 ? -13.954 -1.056 -3.979 1.00 77.44 307 GLU A O 1
ATOM 2506 N N . HIS A 1 308 ? -13.037 0.118 -2.292 1.00 74.75 308 HIS A N 1
ATOM 2507 C CA . HIS A 1 308 ? -12.229 1.004 -3.140 1.00 74.75 308 HIS A CA 1
ATOM 2508 C C . HIS A 1 308 ? -10.757 0.578 -3.246 1.00 74.75 308 HIS A C 1
ATOM 2510 O O . HIS A 1 308 ? -10.080 0.904 -4.219 1.00 74.75 308 HIS A O 1
ATOM 2516 N N . LEU A 1 309 ? -10.232 -0.199 -2.289 1.00 71.12 309 LEU A N 1
ATOM 2517 C CA . LEU A 1 309 ? -8.804 -0.531 -2.225 1.00 71.12 309 LEU A CA 1
ATOM 2518 C C . LEU A 1 309 ? -8.517 -1.990 -2.619 1.00 71.12 309 LEU A C 1
ATOM 2520 O O . LEU A 1 309 ? -8.020 -2.800 -1.829 1.00 71.12 309 LEU A O 1
ATOM 2524 N N . PHE A 1 310 ? -8.756 -2.308 -3.893 1.00 64.12 310 PHE A N 1
ATOM 2525 C CA . PHE A 1 310 ? -8.541 -3.633 -4.503 1.00 64.12 310 PHE A CA 1
ATOM 2526 C C . PHE A 1 310 ? -7.102 -4.168 -4.365 1.00 64.12 310 PHE A C 1
ATOM 2528 O O . PHE A 1 310 ? -6.877 -5.377 -4.288 1.00 64.12 310 PHE A O 1
ATOM 2535 N N . TYR A 1 311 ? -6.105 -3.279 -4.295 1.00 61.81 311 TYR A N 1
ATOM 2536 C CA . TYR A 1 311 ? -4.705 -3.662 -4.081 1.00 61.81 311 TYR A CA 1
ATOM 2537 C C . TYR A 1 311 ? -4.461 -4.189 -2.657 1.00 61.81 311 TYR A C 1
ATOM 2539 O O . TYR A 1 311 ? -3.628 -5.070 -2.421 1.00 61.81 311 TYR A O 1
ATOM 2547 N N . SER A 1 312 ? -5.211 -3.664 -1.687 1.00 63.16 312 SER A N 1
ATOM 2548 C CA . SER A 1 312 ? -5.129 -4.078 -0.289 1.00 63.16 312 SER A CA 1
ATOM 2549 C C . SER A 1 312 ? -6.072 -5.234 0.026 1.00 63.16 312 SER A C 1
ATOM 2551 O O . SER A 1 312 ? -5.680 -6.107 0.798 1.00 63.16 312 SER A O 1
ATOM 2553 N N . TYR A 1 313 ? -7.245 -5.312 -0.599 1.00 66.88 313 TYR A N 1
ATOM 2554 C CA . TYR A 1 313 ? -8.228 -6.372 -0.371 1.00 66.88 313 TYR A CA 1
ATOM 2555 C C . TYR A 1 313 ? -8.648 -7.026 -1.693 1.00 66.88 313 TYR A C 1
ATOM 2557 O O . TYR A 1 313 ? -9.607 -6.581 -2.316 1.00 66.88 313 TYR A O 1
ATOM 2565 N N . PRO A 1 314 ? -7.945 -8.085 -2.140 1.00 65.69 314 PRO A N 1
ATOM 2566 C CA . PRO A 1 314 ? -8.364 -8.823 -3.325 1.00 65.69 314 PRO A CA 1
ATOM 2567 C C . PRO A 1 314 ? -9.679 -9.574 -3.069 1.00 65.69 314 PRO A C 1
ATOM 2569 O O . PRO A 1 314 ? -9.956 -10.001 -1.942 1.00 65.69 314 PRO A O 1
ATOM 2572 N N . ASP A 1 315 ? -10.462 -9.786 -4.128 1.00 62.97 315 ASP A N 1
ATOM 2573 C CA . ASP A 1 315 ? -11.741 -10.499 -4.066 1.00 62.97 315 ASP A CA 1
ATOM 2574 C C . ASP A 1 315 ? -11.570 -11.900 -3.433 1.00 62.97 315 ASP A C 1
ATOM 2576 O O . ASP A 1 315 ? -10.901 -12.796 -3.960 1.00 62.97 315 ASP A O 1
ATOM 2580 N N . GLY A 1 316 ? -12.196 -12.102 -2.270 1.00 62.38 316 GLY A N 1
ATOM 2581 C CA . GLY A 1 316 ? -12.108 -13.340 -1.490 1.00 62.38 316 GLY A CA 1
ATOM 2582 C C . GLY A 1 316 ? -11.062 -13.348 -0.372 1.00 62.38 316 GLY A C 1
ATOM 2583 O O . GLY A 1 316 ? -10.790 -14.423 0.161 1.00 62.38 316 GLY A O 1
ATOM 2584 N N . ALA A 1 317 ? -10.486 -12.197 -0.017 1.00 65.25 317 ALA A N 1
ATOM 2585 C CA . ALA A 1 317 ? -9.747 -12.035 1.231 1.00 65.25 317 ALA A CA 1
ATOM 2586 C C . ALA A 1 317 ? -10.695 -12.086 2.444 1.00 65.25 317 ALA A C 1
ATOM 2588 O O . ALA A 1 317 ? -11.736 -11.430 2.462 1.00 65.25 317 ALA A O 1
ATOM 2589 N N . GLU A 1 318 ? -10.313 -12.841 3.474 1.00 67.25 318 GLU A N 1
ATOM 2590 C CA . GLU A 1 318 ? -11.006 -12.845 4.763 1.00 67.25 318 GLU A CA 1
ATOM 2591 C C . GLU A 1 318 ? -10.399 -11.766 5.665 1.00 67.25 318 GLU A C 1
ATOM 2593 O O . GLU A 1 318 ? -9.193 -11.760 5.925 1.00 67.25 318 GLU A O 1
ATOM 2598 N N . LEU A 1 319 ? -11.234 -10.834 6.128 1.00 73.19 319 LEU A N 1
ATOM 2599 C CA . LEU A 1 319 ? -10.838 -9.829 7.104 1.00 73.19 319 LEU A CA 1
ATOM 2600 C C . LEU A 1 319 ? -11.222 -10.305 8.503 1.00 73.19 319 LEU A C 1
ATOM 2602 O O . LEU A 1 319 ? -12.395 -10.519 8.800 1.00 73.19 319 LEU A O 1
ATOM 2606 N N . THR A 1 320 ? -10.229 -10.402 9.379 1.00 78.31 320 THR A N 1
ATOM 2607 C CA . THR A 1 320 ? -10.430 -10.701 10.797 1.00 78.31 320 THR A CA 1
ATOM 2608 C C . THR A 1 320 ? -10.049 -9.492 11.640 1.00 78.31 320 THR A C 1
ATOM 2610 O O . THR A 1 320 ? -8.930 -8.985 11.523 1.00 78.31 320 THR A O 1
ATOM 2613 N N . TYR A 1 321 ? -10.946 -9.048 12.520 1.00 81.62 321 TYR A N 1
ATOM 2614 C CA . TYR A 1 321 ? -10.633 -7.997 13.486 1.00 81.62 321 TYR A CA 1
ATOM 2615 C C . TYR A 1 321 ? -9.690 -8.520 14.574 1.00 81.62 321 TYR A C 1
ATOM 2617 O O . TYR A 1 321 ? -9.859 -9.621 15.095 1.00 81.62 321 TYR A O 1
ATOM 2625 N N . GLY A 1 322 ? -8.685 -7.716 14.924 1.00 80.19 322 GLY A N 1
ATOM 2626 C CA . GLY A 1 322 ? -7.771 -8.028 16.021 1.00 80.19 322 GLY A CA 1
ATOM 2627 C C . GLY A 1 322 ? -8.371 -7.739 17.402 1.00 80.19 322 GLY A C 1
ATOM 2628 O O . GLY A 1 322 ? -9.426 -7.118 17.531 1.00 80.19 322 GLY A O 1
ATOM 2629 N N . TYR A 1 323 ? -7.631 -8.107 18.452 1.00 86.00 323 TYR A N 1
ATOM 2630 C CA . TYR A 1 323 ? -8.021 -7.896 19.856 1.00 86.00 323 TYR A CA 1
ATOM 2631 C C . TYR A 1 323 ? -8.353 -6.438 20.214 1.00 86.00 323 TYR A C 1
ATOM 2633 O O . TYR A 1 323 ? -9.157 -6.199 21.109 1.00 86.00 323 TYR A O 1
ATOM 2641 N N . GLY A 1 324 ? -7.787 -5.458 19.501 1.00 86.38 324 GLY A N 1
ATOM 2642 C CA . GLY A 1 324 ? -8.055 -4.037 19.744 1.00 86.38 324 GLY A CA 1
ATOM 2643 C C . GLY A 1 324 ? -9.536 -3.658 19.625 1.00 86.38 324 GLY A C 1
ATOM 2644 O O . GLY A 1 324 ? -10.025 -2.871 20.430 1.00 86.38 324 GLY A O 1
ATOM 2645 N N . VAL A 1 325 ? -10.275 -4.264 18.689 1.00 89.25 325 VAL A N 1
ATOM 2646 C CA . VAL A 1 325 ? -11.717 -3.996 18.522 1.00 89.25 325 VAL A CA 1
ATOM 2647 C C . VAL A 1 325 ? -12.516 -4.545 19.703 1.00 89.25 325 VAL A C 1
ATOM 2649 O O . VAL A 1 325 ? -13.423 -3.880 20.199 1.00 89.25 325 VAL A O 1
ATOM 2652 N N . PHE A 1 326 ? -12.139 -5.720 20.210 1.00 91.31 326 PHE A N 1
ATOM 2653 C CA . PHE A 1 326 ? -12.753 -6.297 21.406 1.00 91.31 326 PHE A CA 1
ATOM 2654 C C . PHE A 1 326 ? -12.497 -5.434 22.648 1.00 91.31 326 PHE A C 1
ATOM 2656 O O . PHE A 1 326 ? -13.425 -5.177 23.413 1.00 91.31 326 PHE A O 1
ATOM 2663 N N . PHE A 1 327 ? -11.274 -4.920 22.821 1.00 91.56 327 PHE A N 1
ATOM 2664 C CA . PHE A 1 327 ? -10.965 -3.994 23.916 1.00 91.56 327 PHE A CA 1
ATOM 2665 C C . PHE A 1 327 ? -11.737 -2.676 23.813 1.00 91.56 327 PHE A C 1
ATOM 2667 O O . PHE A 1 327 ? -12.177 -2.153 24.836 1.00 91.56 327 PHE A O 1
ATOM 2674 N N . ALA A 1 328 ? -11.948 -2.151 22.605 1.00 91.31 328 ALA A N 1
ATOM 2675 C CA . ALA A 1 328 ? -12.747 -0.946 22.400 1.00 91.31 328 ALA A CA 1
ATOM 2676 C C . ALA A 1 328 ? -14.222 -1.159 22.790 1.00 91.31 328 ALA A C 1
ATOM 2678 O O . ALA A 1 328 ? -14.782 -0.341 23.518 1.00 91.31 328 ALA A O 1
ATOM 2679 N N . TRP A 1 329 ? -14.828 -2.287 22.404 1.00 94.19 329 TRP A N 1
ATOM 2680 C CA . TRP A 1 329 ? -16.186 -2.655 22.834 1.00 94.19 329 TRP A CA 1
ATOM 2681 C C . TRP A 1 329 ? -16.303 -2.855 24.344 1.00 94.19 329 TRP A C 1
ATOM 2683 O O . TRP A 1 329 ? -17.264 -2.392 24.960 1.00 94.19 329 TRP A O 1
ATOM 2693 N N . PHE A 1 330 ? -15.313 -3.507 24.953 1.00 94.62 330 PHE A N 1
ATOM 2694 C CA . PHE A 1 330 ? -15.256 -3.658 26.404 1.00 94.62 330 PHE A CA 1
ATOM 2695 C C . PHE A 1 330 ? -15.183 -2.294 27.100 1.00 94.62 330 PHE A C 1
ATOM 2697 O O . PHE A 1 330 ? -15.941 -2.021 28.026 1.00 94.62 330 PHE A O 1
ATOM 2704 N N . THR A 1 331 ? -14.323 -1.408 26.599 1.00 92.88 331 THR A N 1
ATOM 2705 C CA . THR A 1 331 ? -14.155 -0.045 27.111 1.00 92.88 331 THR A CA 1
ATOM 2706 C C . THR A 1 331 ? -15.453 0.754 27.012 1.00 92.88 331 THR A C 1
ATOM 2708 O O . THR A 1 331 ? -15.859 1.384 27.989 1.00 92.88 331 THR A O 1
ATOM 2711 N N . PHE A 1 332 ? -16.146 0.682 25.874 1.00 95.00 332 PHE A N 1
ATOM 2712 C CA . PHE A 1 332 ? -17.475 1.267 25.705 1.00 95.00 332 PHE A CA 1
ATOM 2713 C C . PHE A 1 332 ? -18.459 0.748 26.764 1.00 95.00 332 PHE A C 1
ATOM 2715 O O . PHE A 1 332 ? -19.088 1.546 27.458 1.00 95.00 332 PHE A O 1
ATOM 2722 N N . GLY A 1 333 ? -18.541 -0.575 26.942 1.00 95.31 333 GLY A N 1
ATOM 2723 C CA . GLY A 1 333 ? -19.435 -1.197 27.919 1.00 95.31 333 GLY A CA 1
ATOM 2724 C C . GLY A 1 333 ? -19.152 -0.758 29.358 1.00 95.31 333 GLY A C 1
ATOM 2725 O O . GLY A 1 333 ? -20.082 -0.422 30.088 1.00 95.31 333 GLY A O 1
ATOM 2726 N N . VAL A 1 334 ? -17.877 -0.693 29.755 1.00 94.06 334 VAL A N 1
ATOM 2727 C CA . VAL A 1 334 ? -17.476 -0.261 31.104 1.00 94.06 334 VAL A CA 1
ATOM 2728 C C . VAL A 1 334 ? -17.863 1.194 31.367 1.00 94.06 334 VAL A C 1
ATOM 2730 O O . VAL A 1 334 ? -18.453 1.478 32.407 1.00 94.06 334 VAL A O 1
ATOM 2733 N N . ASN A 1 335 ? -17.593 2.110 30.431 1.00 93.56 335 ASN A N 1
ATOM 2734 C CA . ASN A 1 335 ? -17.950 3.526 30.604 1.00 93.56 335 ASN A CA 1
ATOM 2735 C C . ASN A 1 335 ? -19.467 3.730 30.610 1.00 93.56 335 ASN A C 1
ATOM 2737 O O . ASN A 1 335 ? -19.981 4.509 31.408 1.00 93.56 335 ASN A O 1
ATOM 2741 N N . LEU A 1 336 ? -20.196 2.982 29.778 1.00 95.06 336 LEU A N 1
ATOM 2742 C CA . LEU A 1 336 ? -21.653 3.033 29.741 1.00 95.06 336 LEU A CA 1
ATOM 2743 C C . LEU A 1 336 ? -22.260 2.582 31.077 1.00 95.06 336 LEU A C 1
ATOM 2745 O O . LEU A 1 336 ? -23.103 3.277 31.644 1.00 95.06 336 LEU A O 1
ATOM 2749 N N . VAL A 1 337 ? -21.804 1.442 31.605 1.00 94.75 337 VAL A N 1
ATOM 2750 C CA . VAL A 1 337 ? -22.260 0.922 32.901 1.00 94.75 337 VAL A CA 1
ATOM 2751 C C . VAL A 1 337 ? -21.862 1.868 34.035 1.00 94.75 337 VAL A C 1
ATOM 2753 O O . VAL A 1 337 ? -22.707 2.174 34.871 1.00 94.75 337 VAL A O 1
ATOM 2756 N N . SER A 1 338 ? -20.629 2.386 34.042 1.00 90.38 338 SER A N 1
ATOM 2757 C CA . SER A 1 338 ? -20.169 3.377 35.028 1.00 90.38 338 SER A CA 1
ATOM 2758 C C . SER A 1 338 ? -21.070 4.614 35.039 1.00 90.38 338 SER A C 1
ATOM 2760 O O . SER A 1 338 ? -21.618 4.977 36.082 1.00 90.38 338 SER A O 1
ATOM 2762 N N . GLY A 1 339 ? -21.327 5.194 33.862 1.00 90.19 339 GLY A N 1
ATOM 2763 C CA . GLY A 1 339 ? -22.197 6.355 33.706 1.00 90.19 339 GLY A CA 1
ATOM 2764 C C . GLY A 1 339 ? -23.609 6.116 34.244 1.00 90.19 339 GLY A C 1
ATOM 2765 O O . GLY A 1 339 ? -24.125 6.922 35.024 1.00 90.19 339 GLY A O 1
ATOM 2766 N N . PHE A 1 340 ? -24.220 4.974 33.908 1.00 92.62 340 PHE A N 1
ATOM 2767 C CA . PHE A 1 340 ? -25.539 4.611 34.434 1.00 92.62 340 PHE A CA 1
ATOM 2768 C C . PHE A 1 340 ? -25.539 4.390 35.949 1.00 92.62 340 PHE A C 1
ATOM 2770 O O . PHE A 1 340 ? -26.450 4.873 36.626 1.00 92.62 340 PHE A O 1
ATOM 2777 N N . LEU A 1 341 ? -24.532 3.707 36.499 1.00 90.12 341 LEU A N 1
ATOM 2778 C CA . LEU A 1 341 ? -24.431 3.468 37.940 1.00 90.12 341 LEU A CA 1
ATOM 2779 C C . LEU A 1 341 ? -24.261 4.782 38.710 1.00 90.12 341 LEU A C 1
ATOM 2781 O O . LEU A 1 341 ? -24.968 5.001 39.693 1.00 90.12 341 LEU A O 1
ATOM 2785 N N . PHE A 1 342 ? -23.396 5.691 38.254 1.00 87.50 342 PHE A N 1
ATOM 2786 C CA . PHE A 1 342 ? -23.222 6.997 38.893 1.00 87.50 342 PHE A CA 1
ATOM 2787 C C . PHE A 1 342 ? -24.506 7.827 38.880 1.00 87.50 342 PHE A C 1
ATOM 2789 O O . PHE A 1 342 ? -24.841 8.441 39.893 1.00 87.50 342 PHE A O 1
ATOM 2796 N N . ILE A 1 343 ? -25.263 7.813 37.780 1.00 86.38 343 ILE A N 1
ATOM 2797 C CA . ILE A 1 343 ? -26.550 8.516 37.697 1.00 86.38 343 ILE A CA 1
ATOM 2798 C C . ILE A 1 343 ? -27.583 7.876 38.629 1.00 86.38 343 ILE A C 1
ATOM 2800 O O . ILE A 1 343 ? -28.240 8.592 39.388 1.00 86.38 343 ILE A O 1
ATOM 2804 N N . TRP A 1 344 ? -27.690 6.545 38.629 1.00 85.81 344 TRP A N 1
ATOM 2805 C CA . TRP A 1 344 ? -28.627 5.814 39.485 1.00 85.81 344 TRP A CA 1
ATOM 2806 C C . TRP A 1 344 ? -28.336 6.051 40.973 1.00 85.81 344 TRP A C 1
ATOM 2808 O O . TRP A 1 344 ? -29.241 6.339 41.759 1.00 85.81 344 TRP A O 1
ATOM 2818 N N . TYR A 1 345 ? -27.065 5.986 41.379 1.00 81.44 345 TYR A N 1
ATOM 2819 C CA . TYR A 1 345 ? -26.649 6.193 42.768 1.00 81.44 345 TYR A CA 1
ATOM 2820 C C . TYR A 1 345 ? -26.533 7.672 43.176 1.00 81.44 345 TYR A C 1
ATOM 2822 O O . TYR A 1 345 ? -26.378 7.962 44.364 1.00 81.44 345 TYR A O 1
ATOM 2830 N N . SER A 1 346 ? -26.671 8.619 42.242 1.00 75.81 346 SER A N 1
ATOM 2831 C CA . SER A 1 346 ? -26.702 10.069 42.508 1.00 75.81 346 SER A CA 1
ATOM 2832 C C . SER A 1 346 ? -28.099 10.600 42.902 1.00 75.81 346 SER A C 1
ATOM 2834 O O . SER A 1 346 ? -28.387 11.808 42.889 1.00 75.81 346 SER A O 1
ATOM 2836 N N . GLY A 1 347 ? -29.014 9.705 43.283 1.00 67.44 347 GLY A N 1
ATOM 2837 C CA . GLY A 1 347 ? -30.286 10.091 43.886 1.00 67.44 347 GLY A CA 1
ATOM 2838 C C . GLY A 1 347 ? -30.065 11.005 45.097 1.00 67.44 347 GLY A C 1
ATOM 2839 O O . GLY A 1 347 ? -29.356 10.641 46.034 1.00 67.44 347 GLY A O 1
ATOM 2840 N N . LYS A 1 348 ? -30.676 12.198 45.080 1.00 63.31 348 LYS A N 1
ATOM 2841 C CA . LYS A 1 348 ? -30.611 13.148 46.198 1.00 63.31 348 LYS A CA 1
ATOM 2842 C C . LYS A 1 348 ? -31.303 12.516 47.406 1.00 63.31 348 LYS A C 1
ATOM 2844 O O . LYS A 1 348 ? -32.518 12.316 47.374 1.00 63.31 348 LYS A O 1
ATOM 2849 N N . LYS A 1 349 ? -30.555 12.199 48.462 1.00 57.75 349 LYS A N 1
ATOM 2850 C CA . LYS A 1 349 ? -31.120 11.665 49.707 1.00 57.75 349 LYS A CA 1
ATOM 2851 C C . LYS A 1 349 ? -31.401 12.840 50.643 1.00 57.75 349 LYS A C 1
ATOM 2853 O O . LYS A 1 349 ? -30.478 13.465 51.137 1.00 57.75 349 LYS A O 1
ATOM 2858 N N . LYS A 1 350 ? -32.679 13.175 50.838 1.00 47.47 350 LYS A N 1
ATOM 2859 C CA . LYS A 1 350 ? -33.118 14.212 51.790 1.00 47.47 350 LYS A CA 1
ATOM 2860 C C . LYS A 1 350 ? -33.535 13.577 53.124 1.00 47.47 350 LYS A C 1
ATOM 2862 O O . LYS A 1 350 ? -34.200 12.540 53.112 1.00 47.47 350 LYS A O 1
ATOM 2867 N N . GLY A 1 351 ? -33.224 14.241 54.240 1.00 56.97 351 GLY A N 1
ATOM 2868 C CA . GLY A 1 351 ? -33.739 13.916 55.579 1.00 56.97 351 GLY A CA 1
ATOM 2869 C C . GLY A 1 351 ? -33.220 12.594 56.159 1.00 56.97 351 GLY A C 1
ATOM 2870 O O . GLY A 1 351 ? -32.093 12.193 55.884 1.00 56.97 351 GLY A O 1
ATOM 2871 N N . SER A 1 352 ? -34.065 11.878 56.913 1.00 47.31 352 SER A N 1
ATOM 2872 C CA . SER A 1 352 ? -33.727 10.661 57.689 1.00 47.31 352 SER A CA 1
ATOM 2873 C C . SER A 1 352 ? -33.244 9.440 56.884 1.00 47.31 352 SER A C 1
ATOM 2875 O O . SER A 1 352 ? -33.025 8.371 57.446 1.00 47.31 352 SER A O 1
ATOM 2877 N N . LYS A 1 353 ? -33.097 9.569 55.560 1.00 51.97 353 LYS A N 1
ATOM 2878 C CA . LYS A 1 353 ? -32.568 8.533 54.658 1.00 51.97 353 LYS A CA 1
ATOM 2879 C C . LYS A 1 353 ? -31.086 8.732 54.307 1.00 51.97 353 LYS A C 1
ATOM 2881 O O . LYS A 1 353 ? -30.548 7.954 53.513 1.00 51.97 353 LYS A O 1
ATOM 2886 N N . ALA A 1 354 ? -30.436 9.771 54.836 1.00 54.28 354 ALA A N 1
ATOM 2887 C CA . ALA A 1 354 ? -28.992 9.954 54.722 1.00 54.28 354 ALA A CA 1
ATOM 2888 C C . ALA A 1 354 ? -28.257 9.029 55.721 1.00 54.28 354 ALA A C 1
ATOM 2890 O O . ALA A 1 354 ? -28.703 8.915 56.858 1.00 54.28 354 ALA A O 1
ATOM 2891 N N . PRO A 1 355 ? -27.156 8.355 55.330 1.00 56.47 355 PRO A N 1
ATOM 2892 C CA . PRO A 1 355 ? -26.422 7.455 56.231 1.00 56.47 355 PRO A CA 1
ATOM 2893 C C . PRO A 1 355 ? -25.747 8.167 57.415 1.00 56.47 355 PRO A C 1
ATOM 2895 O O . PRO A 1 355 ? -25.511 7.536 58.438 1.00 56.47 355 PRO A O 1
ATOM 2898 N N . THR A 1 356 ? -25.424 9.455 57.263 1.00 58.56 356 THR A N 1
ATOM 2899 C CA . THR A 1 356 ? -24.764 10.308 58.262 1.00 58.56 356 THR A CA 1
ATOM 2900 C C . THR A 1 356 ? -25.202 11.767 58.091 1.00 58.56 356 THR A C 1
ATOM 2902 O O . THR A 1 356 ? -25.433 12.219 56.964 1.00 58.56 356 THR A O 1
ATOM 2905 N N . ASP A 1 357 ? -25.285 12.515 59.196 1.00 56.28 357 ASP A N 1
ATOM 2906 C CA . ASP A 1 357 ? -25.727 13.922 59.211 1.00 56.28 357 ASP A CA 1
ATOM 2907 C C . ASP A 1 357 ? -24.791 14.857 58.422 1.00 56.28 357 ASP A C 1
ATOM 2909 O O . ASP A 1 357 ? -25.250 15.826 57.822 1.00 56.28 357 ASP A O 1
ATOM 2913 N N . GLU A 1 358 ? -23.499 14.529 58.310 1.00 58.88 358 GLU A N 1
ATOM 2914 C CA . GLU A 1 358 ? -22.540 15.275 57.476 1.00 58.88 358 GLU A CA 1
ATOM 2915 C C . GLU A 1 358 ? -22.893 15.234 55.979 1.00 58.88 358 GLU A C 1
ATOM 2917 O O . GLU A 1 358 ? -22.727 16.222 55.263 1.00 58.88 358 GLU A O 1
ATOM 2922 N N . ILE A 1 359 ? -23.419 14.104 55.494 1.00 59.16 359 ILE A N 1
ATOM 2923 C CA . ILE A 1 359 ? -23.845 13.947 54.095 1.00 59.16 359 ILE A CA 1
ATOM 2924 C C . ILE A 1 359 ? -25.163 14.691 53.860 1.00 59.16 359 ILE A C 1
ATOM 2926 O O . ILE A 1 359 ? -25.351 15.282 52.798 1.00 59.16 359 ILE A O 1
ATOM 2930 N N . ALA A 1 360 ? -26.059 14.696 54.853 1.00 55.62 360 ALA A N 1
ATOM 2931 C CA . ALA A 1 360 ? -27.290 15.478 54.797 1.00 55.62 360 ALA A CA 1
ATOM 2932 C C . ALA A 1 360 ? -26.991 16.987 54.746 1.00 55.62 360 ALA A C 1
ATOM 2934 O O . ALA A 1 360 ? -27.535 17.677 53.885 1.00 55.62 360 ALA A O 1
ATOM 2935 N N . ALA A 1 361 ? -26.065 17.471 55.583 1.00 58.44 361 ALA A N 1
ATOM 2936 C CA . ALA A 1 361 ? -25.642 18.871 55.629 1.00 58.44 361 ALA A CA 1
ATOM 2937 C C . ALA A 1 361 ? -24.884 19.317 54.361 1.00 58.44 361 ALA A C 1
ATOM 2939 O O . ALA A 1 361 ? -25.046 20.447 53.903 1.00 58.44 361 ALA A O 1
ATOM 2940 N N . ALA A 1 362 ? -24.088 18.437 53.740 1.00 59.22 362 ALA A N 1
ATOM 2941 C CA . ALA A 1 362 ? -23.379 18.745 52.492 1.00 59.22 362 ALA A CA 1
ATOM 2942 C C . ALA A 1 362 ? -24.304 18.882 51.260 1.00 59.22 362 ALA A C 1
ATOM 2944 O O . ALA A 1 362 ? -23.922 19.530 50.279 1.00 59.22 362 ALA A O 1
ATOM 2945 N N . ASP A 1 363 ? -25.499 18.282 51.303 1.00 55.94 363 ASP A N 1
ATOM 2946 C CA . ASP A 1 363 ? -26.515 18.307 50.239 1.00 55.94 363 ASP A CA 1
ATOM 2947 C C . ASP A 1 363 ? -27.561 19.440 50.415 1.00 55.94 363 ASP A C 1
ATOM 2949 O O . ASP A 1 363 ? -28.413 19.656 49.530 1.00 55.94 363 ASP A O 1
ATOM 2953 N N . GLU A 1 364 ? -27.499 20.173 51.533 1.00 58.81 364 GLU A N 1
ATOM 2954 C CA . GLU A 1 364 ? -28.277 21.387 51.791 1.00 58.81 364 GLU A CA 1
ATOM 2955 C C . GLU A 1 364 ? -27.746 22.587 50.992 1.00 58.81 364 GLU A C 1
ATOM 2957 O O . GLU A 1 364 ? -26.585 22.649 50.580 1.00 58.81 364 GLU A O 1
ATOM 2962 N N . MET A 1 365 ? -28.631 23.550 50.706 1.00 51.66 365 MET A N 1
ATOM 2963 C CA . MET A 1 365 ? -28.242 24.763 49.986 1.00 51.66 365 MET A CA 1
ATOM 2964 C C . MET A 1 365 ? -27.292 25.578 50.863 1.00 51.66 365 MET A C 1
ATOM 2966 O O . MET A 1 365 ? -27.719 26.235 51.807 1.00 51.66 365 MET A O 1
ATOM 2970 N N . THR A 1 366 ? -26.005 25.563 50.526 1.00 53.34 366 THR A N 1
ATOM 2971 C CA . THR A 1 366 ? -25.037 26.503 51.088 1.00 53.34 366 THR A CA 1
ATOM 2972 C C . THR A 1 366 ? -25.357 27.879 50.514 1.00 53.34 366 THR A C 1
ATOM 2974 O O . THR A 1 366 ? -25.031 28.182 49.367 1.00 53.34 366 THR A O 1
ATOM 2977 N N . ILE A 1 367 ? -26.054 28.703 51.294 1.00 46.09 367 ILE A N 1
ATOM 2978 C CA . ILE A 1 367 ? -26.244 30.121 50.991 1.00 46.09 367 ILE A CA 1
ATOM 2979 C C . ILE A 1 367 ? -24.863 30.773 51.142 1.00 46.09 367 ILE A C 1
ATOM 2981 O O . ILE A 1 367 ? -24.426 31.053 52.255 1.00 46.09 367 ILE A O 1
ATOM 2985 N N . MET A 1 368 ? -24.136 30.960 50.036 1.00 45.81 368 MET A N 1
ATOM 2986 C CA . MET A 1 368 ? -22.912 31.766 50.036 1.00 45.81 368 MET A CA 1
ATOM 2987 C C . MET A 1 368 ? -23.312 33.233 50.204 1.00 45.81 368 MET A C 1
ATOM 2989 O O . MET A 1 368 ? -23.625 33.908 49.227 1.00 45.81 368 MET A O 1
ATOM 2993 N N . GLY A 1 369 ? -23.371 33.699 51.449 1.00 46.56 369 GLY A N 1
ATOM 2994 C CA . GLY A 1 369 ? -23.727 35.084 51.746 1.00 46.56 369 GLY A CA 1
ATOM 2995 C C . GLY A 1 369 ? -24.331 35.304 53.127 1.00 46.56 369 GLY A C 1
ATOM 2996 O O . GLY A 1 369 ? -25.356 35.977 53.227 1.00 46.56 369 GLY A O 1
ATOM 2997 N N . ARG A 1 370 ? -23.721 34.761 54.184 1.00 37.38 370 ARG A N 1
ATOM 2998 C CA . ARG A 1 370 ? -23.923 35.293 55.531 1.00 37.38 370 ARG A CA 1
ATOM 2999 C C . ARG A 1 370 ? -22.637 35.277 56.331 1.00 37.38 370 ARG A C 1
ATOM 3001 O O . ARG A 1 370 ? -21.948 34.236 56.273 1.00 37.38 370 ARG A O 1
#